Protein AF-A0A428X3W8-F1 (afdb_monomer_lite)

Sequence (192 aa):
MYSRFKIDHDAVDWPAMLALLAAHYGTDDRSVLSRSQLLSTGAWSKVKKLFATDSPDCRLVFTPGSSSELQIYVEPVEGNAMNAALSAWKGVRKILHDKSPKLSHLVMVDEQSRKEFLTGETGIKIEFKRKETILPIAIGVATIIYVSVGLFTFAAESQGKFIGGALTGIIGAIASVVFAVLEVRKGTLRWK

Structure (mmCIF, N/CA/C/O backbone):
data_AF-A0A428X3W8-F1
#
_entry.id   AF-A0A428X3W8-F1
#
loop_
_atom_site.group_PDB
_atom_site.id
_atom_site.type_symbol
_atom_site.label_atom_id
_atom_site.label_alt_id
_atom_site.label_comp_id
_atom_site.label_asym_id
_atom_site.label_entity_id
_atom_site.label_seq_id
_atom_site.pdbx_PDB_ins_code
_atom_site.Cartn_x
_atom_site.Cartn_y
_atom_site.Cartn_z
_atom_site.occupancy
_atom_site.B_iso_or_equiv
_atom_site.auth_seq_id
_atom_site.auth_comp_id
_atom_site.auth_asym_id
_atom_site.auth_atom_id
_atom_site.pdbx_PDB_model_num
ATOM 1 N N . MET A 1 1 ? 6.483 1.634 18.180 1.00 86.94 1 MET A N 1
ATOM 2 C CA . MET A 1 1 ? 6.611 2.196 16.801 1.00 86.94 1 MET A CA 1
ATOM 3 C C . MET A 1 1 ? 5.420 1.759 15.966 1.00 86.94 1 MET A C 1
ATOM 5 O O . MET A 1 1 ? 5.064 0.591 16.041 1.00 86.94 1 MET A O 1
ATOM 9 N N . TYR A 1 2 ? 4.807 2.653 15.189 1.00 89.81 2 TYR A N 1
ATOM 10 C CA . TYR A 1 2 ? 3.638 2.324 14.359 1.00 89.81 2 TYR A CA 1
ATOM 11 C C . TYR A 1 2 ? 3.696 3.002 12.994 1.00 89.81 2 TYR A C 1
ATOM 13 O O . TYR A 1 2 ? 4.453 3.950 12.790 1.00 89.81 2 TYR A O 1
ATOM 21 N N . SER A 1 3 ? 2.875 2.521 12.064 1.00 93.38 3 SER A N 1
ATOM 22 C CA . SER A 1 3 ? 2.673 3.159 10.764 1.00 93.38 3 SER A CA 1
ATOM 23 C C . SER A 1 3 ? 1.292 3.797 10.684 1.00 93.38 3 SER A C 1
ATOM 25 O O . SER A 1 3 ? 0.311 3.227 11.163 1.00 93.38 3 SER A O 1
ATOM 27 N N . ARG A 1 4 ? 1.210 4.970 10.057 1.00 93.56 4 ARG A N 1
ATOM 28 C CA . ARG A 1 4 ? -0.037 5.687 9.783 1.00 93.56 4 ARG A CA 1
ATOM 29 C C . ARG A 1 4 ? -0.212 5.844 8.280 1.00 93.56 4 ARG A C 1
ATOM 31 O O . ARG A 1 4 ? 0.648 6.417 7.615 1.00 93.56 4 ARG A O 1
ATOM 38 N N . PHE A 1 5 ? -1.346 5.380 7.781 1.00 95.88 5 PHE A N 1
ATOM 39 C CA . PHE A 1 5 ? -1.758 5.470 6.389 1.00 95.88 5 PHE A CA 1
ATOM 40 C C . PHE A 1 5 ? -2.871 6.501 6.232 1.00 95.88 5 PHE A C 1
ATOM 42 O O . PHE A 1 5 ? -3.775 6.578 7.065 1.00 95.88 5 PHE A O 1
ATOM 49 N N . LYS A 1 6 ? -2.835 7.222 5.115 1.00 95.62 6 LYS A N 1
ATOM 50 C CA . LYS A 1 6 ? -3.982 7.890 4.505 1.00 95.62 6 LYS A CA 1
ATOM 51 C C . LYS A 1 6 ? -4.158 7.329 3.108 1.00 95.62 6 LYS A C 1
ATOM 53 O O . LYS A 1 6 ? -3.200 7.303 2.329 1.00 95.62 6 LYS A O 1
ATOM 58 N N . ILE A 1 7 ? -5.353 6.831 2.840 1.00 95.75 7 ILE A N 1
ATOM 59 C CA . ILE A 1 7 ? -5.675 6.135 1.605 1.00 95.75 7 ILE A CA 1
ATOM 60 C C . ILE A 1 7 ? -6.901 6.798 1.008 1.00 95.75 7 ILE A C 1
ATOM 62 O O . ILE A 1 7 ? -7.994 6.701 1.568 1.00 95.75 7 ILE A O 1
ATOM 66 N N . ASP A 1 8 ? -6.708 7.438 -0.136 1.00 95.56 8 ASP A N 1
ATOM 67 C CA . ASP A 1 8 ? -7.806 7.955 -0.934 1.00 95.56 8 ASP A CA 1
ATOM 68 C C . ASP A 1 8 ? -8.496 6.788 -1.638 1.00 95.56 8 ASP A C 1
ATOM 70 O O . ASP A 1 8 ? -7.846 5.857 -2.127 1.00 95.56 8 ASP A O 1
ATOM 74 N N . HIS A 1 9 ? -9.816 6.846 -1.716 1.00 94.06 9 HIS A N 1
ATOM 75 C CA . HIS A 1 9 ? -10.630 5.878 -2.437 1.00 94.06 9 HIS A CA 1
ATOM 76 C C . HIS A 1 9 ? -11.869 6.560 -3.021 1.00 94.06 9 HIS A C 1
ATOM 78 O O . HIS A 1 9 ? -12.262 7.646 -2.591 1.00 94.06 9 HIS A O 1
ATOM 84 N N . ASP A 1 10 ? -12.514 5.909 -3.985 1.00 93.00 10 ASP A N 1
ATOM 85 C CA . ASP A 1 10 ? -13.819 6.348 -4.480 1.00 93.00 10 ASP A CA 1
ATOM 86 C C . ASP A 1 10 ? -14.815 6.393 -3.314 1.00 93.00 10 ASP A C 1
ATOM 88 O O . ASP A 1 10 ? -14.761 5.536 -2.433 1.00 93.00 10 ASP A O 1
ATOM 92 N N . ALA A 1 11 ? -15.696 7.396 -3.267 1.00 88.94 11 ALA A N 1
ATOM 93 C CA . ALA A 1 11 ? -16.519 7.654 -2.085 1.00 88.94 11 ALA A CA 1
ATOM 94 C C . ALA A 1 11 ? -17.322 6.412 -1.649 1.00 88.94 11 ALA A C 1
ATOM 96 O O . ALA A 1 11 ? -18.095 5.846 -2.424 1.00 88.94 11 ALA A O 1
ATOM 97 N N . VAL A 1 12 ? -17.135 5.997 -0.394 1.00 89.81 12 VAL A N 1
ATOM 98 C CA . VAL A 1 12 ? -17.800 4.840 0.220 1.00 89.81 12 VAL A CA 1
ATOM 99 C C . VAL A 1 12 ? -18.263 5.262 1.604 1.00 89.81 12 VAL A C 1
ATOM 101 O O . VAL A 1 12 ? -17.494 5.825 2.385 1.00 89.81 12 VAL A O 1
ATOM 104 N N . ASP A 1 13 ? -19.534 5.019 1.910 1.00 93.75 13 ASP A N 1
ATOM 105 C CA . ASP A 1 13 ? -20.044 5.307 3.241 1.00 93.75 13 ASP A CA 1
ATOM 106 C C . ASP A 1 13 ? -19.438 4.358 4.287 1.00 93.75 13 ASP A C 1
ATOM 108 O O . ASP A 1 13 ? -18.933 3.271 4.001 1.00 93.75 13 ASP A O 1
ATOM 112 N N . TRP A 1 14 ? -19.440 4.795 5.543 1.00 94.44 14 TRP A N 1
ATOM 113 C CA . TRP A 1 14 ? -18.808 4.012 6.600 1.00 94.44 14 TRP A CA 1
ATOM 114 C C . TRP A 1 14 ? -19.448 2.622 6.804 1.00 94.44 14 TRP A C 1
ATOM 116 O O . TRP A 1 14 ? -18.695 1.668 6.981 1.00 94.44 14 TRP A O 1
ATOM 126 N N . PRO A 1 15 ? -20.784 2.444 6.750 1.00 94.88 15 PRO A N 1
ATOM 127 C CA . PRO A 1 15 ? -21.392 1.114 6.837 1.00 94.88 15 PRO A CA 1
ATOM 128 C C . PRO A 1 15 ? -20.931 0.145 5.739 1.00 94.88 15 PRO A C 1
ATOM 130 O O . PRO A 1 15 ? -20.598 -0.999 6.053 1.00 94.88 15 PRO A O 1
ATOM 133 N N . ALA A 1 16 ? -20.846 0.581 4.478 1.00 94.38 16 ALA A N 1
ATOM 134 C CA . ALA A 1 16 ? -20.327 -0.264 3.406 1.00 94.38 16 ALA A CA 1
ATOM 135 C C . ALA A 1 16 ? -18.828 -0.542 3.580 1.00 94.38 16 ALA A C 1
ATOM 137 O O . ALA A 1 16 ? -18.386 -1.668 3.353 1.00 94.38 16 ALA A O 1
ATOM 138 N N . MET A 1 17 ? -18.050 0.441 4.047 1.00 95.19 17 MET A N 1
ATOM 139 C CA . MET A 1 17 ? -16.639 0.236 4.391 1.00 95.19 17 MET A CA 1
ATOM 140 C C . MET A 1 17 ? -16.474 -0.838 5.474 1.00 95.19 17 MET A C 1
ATOM 142 O O . MET A 1 17 ? -15.639 -1.726 5.331 1.00 95.19 17 MET A O 1
ATOM 146 N N . LEU A 1 18 ? -17.295 -0.808 6.528 1.00 95.31 18 LEU A N 1
ATOM 147 C CA . LEU A 1 18 ? -17.283 -1.831 7.577 1.00 95.31 18 LEU A CA 1
ATOM 148 C C . LEU A 1 18 ? -17.592 -3.222 7.021 1.00 95.31 18 LEU A C 1
ATOM 150 O O . LEU A 1 18 ? -16.927 -4.177 7.406 1.00 95.31 18 LEU A O 1
ATOM 154 N N . ALA A 1 19 ? -18.554 -3.343 6.103 1.00 94.69 19 ALA A N 1
ATOM 155 C CA . ALA A 1 19 ? -18.864 -4.620 5.463 1.00 94.69 19 ALA A CA 1
ATOM 156 C C . ALA A 1 19 ? -17.676 -5.157 4.643 1.00 94.69 19 ALA A C 1
ATOM 158 O O . ALA A 1 19 ? -17.358 -6.342 4.722 1.00 94.69 19 ALA A O 1
ATOM 159 N N . LEU A 1 20 ? -16.982 -4.282 3.906 1.00 95.06 20 LEU A N 1
ATOM 160 C CA . LEU A 1 20 ? -15.783 -4.633 3.139 1.00 95.06 20 LEU A CA 1
ATOM 161 C C . LEU A 1 20 ? -14.619 -5.061 4.045 1.00 95.06 20 LEU A C 1
ATOM 163 O O . LEU A 1 20 ? -13.975 -6.078 3.786 1.00 95.06 20 LEU A O 1
ATOM 167 N N . LEU A 1 21 ? -14.366 -4.307 5.118 1.00 94.94 21 LEU A N 1
ATOM 168 C CA . LEU A 1 21 ? -13.349 -4.646 6.113 1.00 94.94 21 LEU A CA 1
ATOM 169 C C . LEU A 1 21 ? -13.681 -5.974 6.791 1.00 94.94 21 LEU A C 1
ATOM 171 O O . LEU A 1 21 ? -12.803 -6.825 6.915 1.00 94.94 21 LEU A O 1
ATOM 175 N N . ALA A 1 22 ? -14.948 -6.185 7.151 1.00 94.75 22 ALA A N 1
ATOM 176 C CA . ALA A 1 22 ? -15.362 -7.386 7.851 1.00 94.75 22 ALA A CA 1
ATOM 177 C C . ALA A 1 22 ? -15.293 -8.646 6.982 1.00 94.75 22 ALA A C 1
ATOM 179 O O . ALA A 1 22 ? -14.888 -9.709 7.450 1.00 94.75 22 ALA A O 1
ATOM 180 N N . ALA A 1 23 ? -15.613 -8.522 5.693 1.00 94.25 23 ALA A N 1
ATOM 181 C CA . ALA A 1 23 ? -15.477 -9.613 4.735 1.00 94.25 23 ALA A CA 1
ATOM 182 C C . ALA A 1 23 ? -14.023 -10.097 4.576 1.00 94.25 23 ALA A C 1
ATOM 184 O O . ALA A 1 23 ? -13.799 -11.241 4.183 1.00 94.25 23 ALA A O 1
ATOM 185 N N . HIS A 1 24 ? -13.034 -9.244 4.862 1.00 92.56 24 HIS A N 1
ATOM 186 C CA . HIS A 1 24 ? -11.620 -9.577 4.698 1.00 92.56 24 HIS A CA 1
ATOM 187 C C . HIS A 1 24 ? -10.899 -9.897 6.008 1.00 92.56 24 HIS A C 1
ATOM 189 O O . HIS A 1 24 ? -10.126 -10.850 6.058 1.00 92.56 24 HIS A O 1
ATOM 195 N N . TYR A 1 25 ? -11.140 -9.102 7.050 1.00 91.75 25 TYR A N 1
ATOM 196 C CA . TYR A 1 25 ? -10.452 -9.187 8.338 1.00 91.75 25 TYR A CA 1
ATOM 197 C C . TYR A 1 25 ? -11.297 -9.820 9.453 1.00 91.75 25 TYR A C 1
ATOM 199 O O . TYR A 1 25 ? -10.819 -9.939 10.579 1.00 91.75 25 TYR A O 1
ATOM 207 N N . GLY A 1 26 ? -12.537 -10.224 9.167 1.00 92.00 26 GLY A N 1
ATOM 208 C CA . GLY A 1 26 ? -13.457 -10.772 10.162 1.00 92.00 26 GLY A CA 1
ATOM 209 C C . GLY A 1 26 ? -14.190 -9.692 10.959 1.00 92.00 26 GLY A C 1
ATOM 210 O O . GLY A 1 26 ? -14.363 -8.566 10.517 1.00 92.00 26 GLY A O 1
ATOM 211 N N . THR A 1 27 ? -14.692 -10.025 12.138 1.00 92.00 27 THR A N 1
ATOM 212 C CA . THR A 1 27 ? -15.460 -9.082 12.968 1.00 92.00 27 THR A CA 1
ATOM 213 C C . THR A 1 27 ? -14.592 -7.998 13.614 1.00 92.00 27 THR A C 1
ATOM 215 O O . THR A 1 27 ? -13.439 -8.253 13.948 1.00 92.00 27 THR A O 1
ATOM 218 N N . ASP A 1 28 ? -15.176 -6.811 13.835 1.00 92.06 28 ASP A N 1
ATOM 219 C CA . ASP A 1 28 ? -14.564 -5.724 14.621 1.00 92.06 28 ASP A CA 1
ATOM 220 C C . ASP A 1 28 ? -14.244 -6.225 16.038 1.00 92.06 28 ASP A C 1
ATOM 222 O O . ASP A 1 28 ? -15.152 -6.484 16.832 1.00 92.06 28 ASP A O 1
ATOM 226 N N . ASP A 1 29 ? -12.958 -6.363 16.355 1.00 91.25 29 ASP A N 1
ATOM 227 C CA . ASP A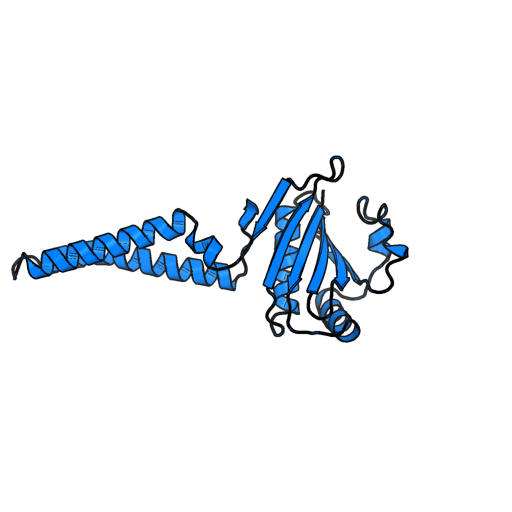 1 29 ? -12.465 -6.763 17.667 1.00 91.25 29 ASP A CA 1
ATOM 228 C C . ASP A 1 29 ? -11.859 -5.559 18.391 1.00 91.25 29 ASP A C 1
ATOM 230 O O . ASP A 1 29 ? -10.662 -5.271 18.346 1.00 91.25 29 ASP A O 1
ATOM 234 N N . ARG A 1 30 ? -12.704 -4.851 19.140 1.00 88.44 30 ARG A N 1
ATOM 235 C CA . ARG A 1 30 ? -12.268 -3.680 19.912 1.00 88.44 30 ARG A CA 1
ATOM 236 C C . ARG A 1 30 ? -11.386 -4.023 21.110 1.00 88.44 30 ARG A C 1
ATOM 238 O O . ARG A 1 30 ? -10.754 -3.118 21.654 1.00 88.44 30 ARG A O 1
ATOM 245 N N . SER A 1 31 ? -11.291 -5.295 21.508 1.00 87.31 31 SER A N 1
ATOM 246 C CA . SER A 1 31 ? -10.360 -5.718 22.566 1.00 87.31 31 SER A CA 1
ATOM 247 C C . SER A 1 31 ? -8.893 -5.566 22.143 1.00 87.31 31 SER A C 1
ATOM 249 O O . SER A 1 31 ? -7.995 -5.504 22.986 1.00 87.31 31 SER A O 1
ATOM 251 N N . VAL A 1 32 ? -8.633 -5.466 20.834 1.00 85.75 32 VAL A N 1
ATOM 252 C CA . VAL A 1 32 ? -7.313 -5.166 20.264 1.00 85.75 32 VAL A CA 1
ATOM 253 C C . VAL A 1 32 ? -6.766 -3.839 20.793 1.00 85.75 32 VAL A C 1
ATOM 255 O O . VAL A 1 32 ? -5.579 -3.729 21.098 1.00 85.75 32 VAL A O 1
ATOM 258 N N . LEU A 1 33 ? -7.639 -2.845 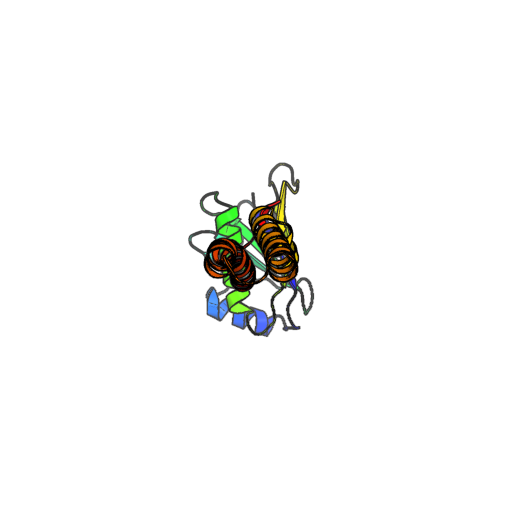20.993 1.00 85.81 33 LEU A N 1
ATOM 259 C CA . LEU A 1 33 ? -7.249 -1.507 21.447 1.00 85.81 33 LEU A CA 1
ATOM 260 C C . LEU A 1 33 ? -6.593 -1.534 22.834 1.00 85.81 33 LEU A C 1
ATOM 262 O O . LEU A 1 33 ? -5.638 -0.803 23.074 1.00 85.81 33 LEU A O 1
ATOM 266 N N . SER A 1 34 ? -7.063 -2.399 23.738 1.00 81.88 34 SER A N 1
ATOM 267 C CA . SER A 1 34 ? -6.487 -2.533 25.082 1.00 81.88 34 SER A CA 1
ATOM 268 C C . SER A 1 34 ? -5.206 -3.366 25.121 1.00 81.88 34 SER A C 1
ATOM 270 O O . SER A 1 34 ? -4.435 -3.247 26.067 1.00 81.88 34 SER A O 1
ATOM 272 N N . ARG A 1 35 ? -4.9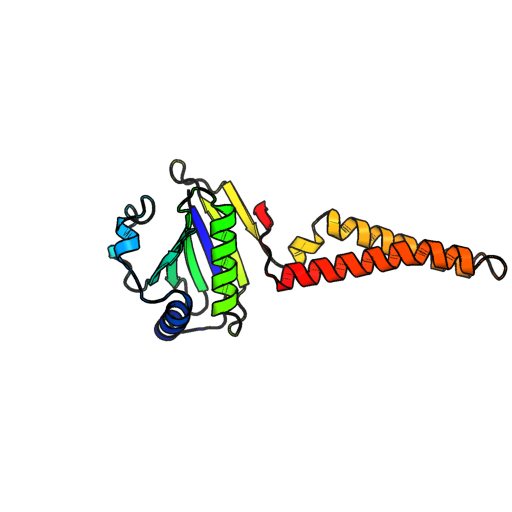74 -4.216 24.113 1.00 81.25 35 ARG A N 1
ATOM 273 C CA . ARG A 1 35 ? -3.777 -5.072 24.013 1.00 81.25 35 ARG A CA 1
ATOM 274 C C . ARG A 1 35 ? -2.576 -4.356 23.391 1.00 81.25 35 ARG A C 1
ATOM 276 O O . ARG A 1 35 ? -1.451 -4.832 23.497 1.00 81.25 35 ARG A O 1
ATOM 283 N N . SER A 1 36 ? -2.817 -3.224 22.744 1.00 73.06 36 SER A N 1
ATOM 284 C CA . SER A 1 36 ? -1.809 -2.400 22.087 1.00 73.06 36 SER A CA 1
ATOM 285 C C . SER A 1 36 ? -1.233 -1.358 23.044 1.00 73.06 36 SER A C 1
ATOM 287 O O . SER A 1 36 ? -1.988 -0.622 23.679 1.00 73.06 36 SER A O 1
ATOM 289 N N . GLN A 1 37 ? 0.091 -1.212 23.119 1.00 72.88 37 GLN A N 1
ATOM 290 C CA . GLN A 1 37 ? 0.702 -0.105 23.880 1.00 72.88 37 GLN A CA 1
ATOM 291 C C . GLN A 1 37 ? 0.410 1.254 23.220 1.00 72.88 37 GLN A C 1
ATOM 293 O O . GLN A 1 37 ? 0.196 2.264 23.892 1.00 72.88 37 GLN A O 1
ATOM 298 N N . LEU A 1 38 ? 0.279 1.256 21.894 1.00 70.44 38 LEU A N 1
ATOM 299 C CA . LEU A 1 38 ? 0.030 2.447 21.088 1.00 70.44 38 LEU A CA 1
ATOM 300 C C . LEU A 1 38 ? -1.451 2.842 21.022 1.00 70.44 38 LEU A C 1
ATOM 302 O O . LEU A 1 38 ? -1.790 4.027 21.049 1.00 70.44 38 LEU A O 1
ATOM 306 N N . LEU A 1 39 ? -2.353 1.863 20.948 1.00 64.81 39 LEU A N 1
ATOM 307 C CA . LEU A 1 39 ? -3.796 2.096 20.848 1.00 64.81 39 LEU A CA 1
ATOM 308 C C . LEU A 1 39 ? -4.491 2.131 22.217 1.00 64.81 39 LEU A C 1
ATOM 310 O O . LEU A 1 39 ? -5.640 2.553 22.300 1.00 64.81 39 LEU A O 1
ATOM 314 N N . SER A 1 40 ? -3.810 1.765 23.304 1.00 62.72 40 SER A N 1
ATOM 315 C CA . SER A 1 40 ? -4.342 1.951 24.663 1.00 62.72 40 SER A CA 1
ATOM 316 C C . SER A 1 40 ? -4.182 3.388 25.166 1.00 62.72 40 SER A C 1
ATOM 318 O O . SER A 1 40 ? -4.990 3.854 25.968 1.00 62.72 40 SER A O 1
ATOM 320 N N . THR A 1 41 ? -3.169 4.113 24.680 1.00 63.34 41 THR A N 1
ATOM 321 C CA . THR A 1 41 ? -2.865 5.493 25.100 1.00 63.34 41 THR A CA 1
ATOM 322 C C . THR A 1 41 ? -3.632 6.556 24.312 1.00 63.34 41 THR A C 1
ATOM 324 O O . THR A 1 41 ? -3.813 7.678 24.789 1.00 63.34 41 THR A O 1
ATOM 327 N N . GLY A 1 42 ? -4.115 6.230 23.111 1.00 60.44 42 GLY A N 1
ATOM 328 C CA . GLY A 1 42 ? -4.983 7.123 22.347 1.00 60.44 42 GLY A CA 1
ATOM 329 C C . GLY A 1 42 ? -6.426 7.104 22.856 1.00 60.44 42 GLY A C 1
ATOM 330 O O . GLY A 1 42 ? -6.912 6.110 23.389 1.00 60.44 42 GLY A O 1
ATOM 331 N N . ALA A 1 43 ? -7.166 8.193 22.635 1.00 69.19 43 ALA A N 1
ATOM 332 C CA . ALA A 1 43 ? -8.591 8.290 22.971 1.00 69.19 43 ALA A CA 1
ATOM 333 C C . ALA A 1 43 ? -9.497 7.474 22.015 1.00 69.19 43 ALA A C 1
ATOM 335 O O . ALA A 1 43 ? -10.590 7.913 21.657 1.00 69.19 43 ALA A O 1
ATOM 336 N N . TRP A 1 44 ? -9.050 6.289 21.592 1.00 78.38 44 TRP A N 1
ATOM 337 C CA . TRP A 1 44 ? -9.719 5.413 20.628 1.00 78.38 44 TRP A CA 1
ATOM 338 C C . TRP A 1 44 ? -11.078 4.932 21.119 1.00 78.38 44 TRP A C 1
ATOM 340 O O . TRP A 1 44 ? -12.018 4.841 20.338 1.00 78.38 44 TRP A O 1
ATOM 350 N N . SER A 1 45 ? -11.224 4.735 22.431 1.00 71.00 45 SER A N 1
ATOM 351 C CA . SER A 1 45 ? -12.504 4.404 23.067 1.00 71.00 45 SER A CA 1
ATOM 352 C C . SER A 1 45 ? -13.598 5.453 22.824 1.00 71.00 45 SER A C 1
ATOM 354 O O . SER A 1 45 ? -14.782 5.128 22.888 1.00 71.00 45 SER A O 1
ATOM 356 N N . LYS A 1 46 ? -13.226 6.703 22.508 1.00 76.38 46 LYS A N 1
ATOM 357 C CA . LYS A 1 46 ? -14.161 7.797 22.191 1.00 76.38 46 LYS A CA 1
ATOM 358 C C . LYS A 1 46 ? -14.477 7.904 20.696 1.00 76.38 46 LYS A C 1
ATOM 360 O O . LYS A 1 46 ? -15.396 8.634 20.317 1.00 76.38 46 LYS A O 1
ATOM 365 N N . VAL A 1 47 ? -13.744 7.197 19.836 1.00 83.31 47 VAL A N 1
ATOM 366 C CA . VAL A 1 47 ? -13.949 7.231 18.386 1.00 83.31 47 VAL A CA 1
ATOM 367 C C . VAL A 1 47 ? -15.143 6.340 18.038 1.00 83.31 47 VAL A C 1
ATOM 369 O O . VAL A 1 47 ? -15.093 5.118 18.128 1.00 83.31 47 VAL A O 1
ATOM 372 N N . LYS A 1 48 ? -16.263 6.954 17.642 1.00 83.50 48 LYS A N 1
ATOM 373 C CA . LYS A 1 48 ? -17.502 6.213 17.335 1.00 83.50 48 LYS A CA 1
ATOM 374 C C . LYS A 1 48 ? -17.370 5.336 16.085 1.00 83.50 48 LYS A C 1
ATOM 376 O O . LYS A 1 48 ? -17.872 4.215 16.064 1.00 83.50 48 LYS A O 1
ATOM 381 N N . LYS A 1 49 ? -16.710 5.860 15.049 1.00 91.06 49 LYS A N 1
ATOM 382 C CA . LYS A 1 49 ? -16.506 5.193 13.759 1.00 91.06 49 LYS A CA 1
ATOM 383 C C . LYS A 1 49 ? -15.089 4.637 13.696 1.00 91.06 49 LYS A C 1
ATOM 385 O O . LYS A 1 49 ? -14.168 5.350 13.311 1.00 91.06 49 LYS A O 1
ATOM 390 N N . LEU A 1 50 ? -14.935 3.390 14.116 1.00 93.38 50 LEU A N 1
ATOM 391 C CA . LEU A 1 50 ? -13.685 2.650 14.008 1.00 93.38 50 LEU A CA 1
ATOM 392 C C . LEU A 1 50 ? -13.975 1.188 13.687 1.00 93.38 50 LEU A C 1
ATOM 394 O O . LEU A 1 50 ? -15.071 0.704 13.978 1.00 93.38 50 LEU A O 1
ATOM 398 N N . PHE A 1 51 ? -12.983 0.526 13.109 1.00 94.56 51 PHE A N 1
ATOM 399 C CA . PHE A 1 51 ? -12.897 -0.923 12.994 1.00 94.56 51 PHE A CA 1
ATOM 400 C C . PHE A 1 51 ? -11.496 -1.331 13.447 1.00 94.56 51 PHE A C 1
ATOM 402 O O . PHE A 1 51 ? -10.514 -0.762 12.969 1.00 94.56 51 PHE A O 1
ATOM 409 N N . ALA A 1 52 ? -11.397 -2.260 14.386 1.00 93.88 52 ALA A N 1
ATOM 410 C CA . ALA A 1 52 ? -10.145 -2.768 14.922 1.00 93.88 52 ALA A CA 1
ATOM 411 C C . ALA A 1 52 ? -10.060 -4.278 14.698 1.00 93.88 52 ALA A C 1
ATOM 413 O O . ALA A 1 52 ? -11.060 -4.988 14.764 1.00 93.88 52 ALA A O 1
ATOM 414 N N . THR A 1 53 ? -8.865 -4.771 14.399 1.00 93.75 53 THR A N 1
ATOM 415 C CA . THR A 1 53 ? -8.634 -6.199 14.173 1.00 93.75 53 THR A CA 1
ATOM 416 C C . THR A 1 53 ? -7.162 -6.543 14.377 1.00 93.75 53 THR A C 1
ATOM 418 O O . THR A 1 53 ? -6.291 -5.672 14.290 1.00 93.75 53 THR A O 1
ATOM 421 N N . ASP A 1 54 ? -6.899 -7.820 14.625 1.00 90.31 54 ASP A N 1
ATOM 422 C CA . ASP A 1 54 ? -5.562 -8.392 14.698 1.00 90.31 54 ASP A CA 1
ATOM 423 C C . ASP A 1 54 ? -5.310 -9.303 13.495 1.00 90.31 54 ASP A C 1
ATOM 425 O O . ASP A 1 54 ? -6.168 -10.061 13.043 1.00 90.31 54 ASP A O 1
ATOM 429 N N . SER A 1 55 ? -4.076 -9.272 13.017 1.00 85.56 55 SER A N 1
ATOM 430 C CA . SER A 1 55 ? -3.493 -10.288 12.148 1.00 85.56 55 SER A CA 1
ATOM 431 C C . SER A 1 55 ? -2.234 -10.844 12.821 1.00 85.56 55 SER A C 1
ATOM 433 O O . SER A 1 55 ? -1.713 -10.203 13.738 1.00 85.56 55 SER A O 1
ATOM 435 N N . PRO A 1 56 ? -1.699 -11.992 12.367 1.00 84.38 56 PRO A N 1
ATOM 436 C CA . PRO A 1 56 ? -0.459 -12.539 12.921 1.00 84.38 56 PRO A CA 1
ATOM 437 C C . PRO A 1 56 ? 0.702 -11.530 12.934 1.00 84.38 56 PRO A C 1
ATOM 439 O O . PRO A 1 56 ? 1.457 -11.472 13.898 1.00 84.38 56 PRO A O 1
ATOM 442 N N . ASP A 1 57 ? 0.798 -10.686 11.902 1.00 86.00 57 ASP A N 1
ATOM 443 C CA . ASP A 1 57 ? 1.923 -9.761 11.734 1.00 86.00 57 ASP A CA 1
ATOM 444 C C . ASP A 1 57 ? 1.687 -8.388 12.386 1.00 86.00 57 ASP A C 1
ATOM 446 O O . ASP A 1 57 ? 2.634 -7.662 12.716 1.00 86.00 57 ASP A O 1
ATOM 450 N N . CYS A 1 58 ? 0.425 -7.969 12.511 1.00 91.06 58 CYS A N 1
ATOM 451 C CA . CYS A 1 58 ? 0.088 -6.600 12.887 1.00 91.06 58 CYS A CA 1
ATOM 452 C C . CYS A 1 58 ? -1.311 -6.433 13.476 1.00 91.06 58 CYS A C 1
ATOM 454 O O . CYS A 1 58 ? -2.248 -7.142 13.105 1.00 91.06 58 CYS A O 1
ATOM 456 N N . ARG A 1 59 ? -1.445 -5.422 14.334 1.00 92.62 59 ARG A N 1
ATOM 457 C CA . ARG A 1 59 ? -2.716 -4.897 14.833 1.00 92.62 59 ARG A CA 1
ATOM 458 C C . ARG A 1 59 ? -3.123 -3.702 13.992 1.00 92.62 59 ARG A C 1
ATOM 460 O O . ARG A 1 59 ? -2.295 -2.831 13.705 1.00 92.62 59 ARG A O 1
ATOM 467 N N . LEU A 1 60 ? -4.385 -3.661 13.594 1.00 93.69 60 LEU A N 1
ATOM 468 C CA . LEU A 1 60 ? -4.906 -2.691 12.643 1.00 93.69 60 LEU A CA 1
ATOM 469 C C . LEU A 1 60 ? -6.073 -1.926 13.251 1.00 93.69 60 LEU A C 1
ATOM 471 O O . LEU A 1 60 ? -6.991 -2.515 13.819 1.00 93.69 60 LEU A O 1
ATOM 475 N N . VAL A 1 61 ? -6.068 -0.608 13.067 1.00 94.00 61 VAL A N 1
ATOM 476 C CA . VAL A 1 61 ? -7.215 0.253 13.365 1.00 94.00 61 VAL A CA 1
ATOM 477 C C . VAL A 1 61 ? -7.525 1.107 12.157 1.00 94.00 61 VAL A C 1
ATOM 479 O O . VAL A 1 61 ? -6.661 1.812 11.644 1.00 94.00 61 VAL A O 1
ATOM 482 N N . PHE A 1 62 ? -8.778 1.059 11.734 1.00 94.75 62 PHE A N 1
ATOM 483 C CA . PHE A 1 62 ? -9.311 1.781 10.595 1.00 94.75 62 PHE A CA 1
ATOM 484 C C . PHE A 1 62 ? -10.285 2.841 11.090 1.00 94.75 62 PHE A C 1
ATOM 486 O O . PHE A 1 62 ? -11.197 2.545 11.866 1.00 94.75 62 PHE A O 1
ATOM 493 N N . THR A 1 63 ? -10.130 4.066 10.606 1.00 94.38 63 THR A N 1
ATOM 494 C CA . THR A 1 63 ? -11.040 5.177 10.896 1.00 94.38 63 THR A CA 1
ATOM 495 C C . THR A 1 63 ? -11.310 5.982 9.629 1.00 94.38 63 THR A C 1
ATOM 497 O O . THR A 1 63 ? -10.397 6.164 8.821 1.00 94.38 63 THR A O 1
ATOM 500 N N . PRO A 1 64 ? -12.527 6.511 9.434 1.00 94.06 64 PRO A N 1
ATOM 501 C CA . PRO A 1 64 ? -12.792 7.395 8.309 1.00 94.06 64 PRO A CA 1
ATOM 502 C C . PRO A 1 64 ? -12.088 8.741 8.528 1.00 94.06 64 PRO A C 1
ATOM 504 O O . PRO A 1 64 ? -12.252 9.358 9.581 1.00 94.06 64 PRO A O 1
ATOM 507 N N . GLY A 1 65 ? -11.331 9.203 7.534 1.00 89.56 65 GLY A N 1
ATOM 508 C CA . GLY A 1 65 ? -10.829 10.579 7.478 1.00 89.56 65 GLY A CA 1
ATOM 509 C C . GLY A 1 65 ? -11.856 11.517 6.840 1.00 89.56 65 GLY A C 1
ATOM 510 O O . GLY A 1 65 ? -12.206 12.555 7.399 1.00 89.56 65 GLY A O 1
ATOM 511 N N . SER A 1 66 ? -12.405 11.102 5.698 1.00 90.12 66 SER A N 1
ATOM 512 C CA . SER A 1 66 ? -13.521 11.747 4.994 1.00 90.12 66 SER A CA 1
ATOM 513 C C . SER A 1 66 ? -14.388 10.680 4.303 1.00 90.12 66 SER A C 1
ATOM 515 O O . SER A 1 66 ? -14.208 9.490 4.552 1.00 90.12 66 SER A O 1
ATOM 517 N N . SER A 1 67 ? -15.340 11.063 3.446 1.00 88.69 67 SER A N 1
ATOM 518 C CA . SER A 1 67 ? -16.111 10.097 2.638 1.00 88.69 67 SER A CA 1
ATOM 519 C C . SER A 1 67 ? -15.270 9.371 1.577 1.00 88.69 67 SER A C 1
ATOM 521 O O . SER A 1 67 ? -15.700 8.339 1.066 1.00 88.69 67 SER A O 1
ATOM 523 N N . SER A 1 68 ? -14.092 9.901 1.247 1.00 93.50 68 SER A N 1
ATOM 524 C CA . SER A 1 68 ? -13.163 9.376 0.239 1.00 93.50 68 SER A CA 1
ATOM 525 C C . SER A 1 68 ? -11.748 9.166 0.789 1.00 93.50 68 SER A C 1
ATOM 527 O O . SER A 1 68 ? -10.810 9.026 0.012 1.00 93.50 68 SER A O 1
ATOM 529 N N . GLU A 1 69 ? -11.569 9.204 2.113 1.00 95.69 69 GLU A N 1
ATOM 530 C CA . GLU A 1 69 ? -10.277 8.981 2.769 1.00 95.69 69 GLU A CA 1
ATOM 531 C C . GLU A 1 69 ? -10.448 7.987 3.920 1.00 95.69 69 GLU A C 1
ATOM 533 O O . GLU A 1 69 ? -11.211 8.226 4.862 1.00 95.69 69 GLU A O 1
ATOM 538 N N . LEU A 1 70 ? -9.663 6.914 3.876 1.00 95.81 70 LEU A N 1
ATOM 539 C CA . LEU A 1 70 ? -9.514 5.938 4.944 1.00 95.81 70 LEU A CA 1
ATOM 540 C C . LEU A 1 70 ? -8.176 6.160 5.652 1.00 95.81 70 LEU A C 1
ATOM 542 O O . LEU A 1 70 ? -7.118 6.194 5.019 1.00 95.81 70 LEU A O 1
ATOM 546 N N . GLN A 1 71 ? -8.214 6.276 6.976 1.00 95.44 71 GLN A N 1
ATOM 547 C CA . GLN A 1 71 ? -7.021 6.340 7.813 1.00 95.44 71 GLN A CA 1
ATOM 548 C C . GLN A 1 71 ? -6.797 4.995 8.488 1.00 95.44 71 GLN A C 1
ATOM 550 O O . GLN A 1 71 ? -7.741 4.382 8.990 1.00 95.44 71 GLN A O 1
ATOM 555 N N . ILE A 1 72 ? -5.546 4.535 8.490 1.00 94.81 72 ILE A N 1
ATOM 556 C CA . ILE A 1 72 ? -5.185 3.236 9.063 1.00 94.81 72 ILE A CA 1
ATOM 557 C C . ILE A 1 72 ? -3.973 3.390 9.958 1.00 94.81 72 ILE A C 1
ATOM 559 O O . ILE A 1 72 ? -2.979 4.011 9.582 1.00 94.81 72 ILE A O 1
ATOM 563 N N . TYR A 1 73 ? -4.053 2.784 11.128 1.00 93.25 73 TYR A N 1
ATOM 564 C CA . TYR A 1 73 ? -2.990 2.722 12.110 1.00 93.25 73 TYR A CA 1
ATOM 565 C C . TYR A 1 73 ? -2.563 1.269 12.240 1.00 93.25 73 TYR A C 1
ATOM 567 O O . TYR A 1 73 ? -3.400 0.388 12.426 1.00 93.25 73 TYR A O 1
ATOM 575 N N . VAL A 1 74 ? -1.264 1.031 12.092 1.00 93.62 74 VAL A N 1
ATOM 576 C CA . VAL A 1 74 ? -0.682 -0.309 12.031 1.00 93.62 74 VAL A CA 1
ATOM 577 C C . VAL A 1 74 ? 0.393 -0.424 13.096 1.00 93.62 74 VAL A C 1
ATOM 579 O O . VAL A 1 74 ? 1.433 0.233 13.009 1.00 93.62 74 VAL A O 1
ATOM 582 N N . GLU A 1 75 ? 0.155 -1.272 14.088 1.00 92.69 75 GLU A N 1
ATOM 583 C CA . GLU A 1 75 ? 1.146 -1.647 15.093 1.00 92.69 75 GLU A CA 1
ATOM 584 C C . GLU A 1 75 ? 1.708 -3.038 14.748 1.00 92.69 75 GLU A C 1
ATOM 586 O O . GLU A 1 75 ? 0.934 -3.984 14.604 1.00 92.69 75 GLU A O 1
ATOM 591 N N . PRO A 1 76 ? 3.031 -3.206 14.596 1.00 92.00 76 PRO A N 1
ATOM 592 C CA . PRO A 1 76 ? 3.620 -4.524 14.376 1.00 92.00 76 PRO A CA 1
ATOM 593 C C . PRO A 1 76 ? 3.556 -5.375 15.652 1.00 92.00 76 PRO A C 1
ATOM 595 O O . PRO A 1 76 ? 3.863 -4.884 16.737 1.00 92.00 76 PRO A O 1
ATOM 598 N N . VAL A 1 77 ? 3.223 -6.663 15.525 1.00 87.12 77 VAL A N 1
ATOM 599 C CA . VAL A 1 77 ? 3.209 -7.597 16.670 1.00 87.12 77 VAL A CA 1
ATOM 600 C C . VAL A 1 77 ? 4.624 -8.095 17.000 1.00 87.12 77 VAL A C 1
ATOM 602 O O . VAL A 1 77 ? 4.995 -8.138 18.169 1.00 87.12 77 VAL A O 1
ATOM 605 N N . GLU A 1 78 ? 5.450 -8.376 15.985 1.00 81.94 78 GLU A N 1
ATOM 606 C CA . GLU A 1 78 ? 6.823 -8.910 16.132 1.00 81.94 78 GLU A CA 1
ATOM 607 C C . GLU A 1 78 ? 7.925 -7.869 15.834 1.00 81.94 78 GLU A C 1
ATOM 609 O O . GLU A 1 78 ? 9.049 -8.195 15.461 1.00 81.94 78 GLU A O 1
ATOM 614 N N . GLY A 1 79 ? 7.606 -6.576 15.934 1.00 79.38 79 GLY A N 1
ATOM 615 C CA . GLY A 1 79 ? 8.579 -5.485 15.766 1.00 79.38 79 GLY A CA 1
ATOM 616 C C . GLY A 1 79 ? 8.976 -5.147 14.320 1.00 79.38 79 GLY A C 1
ATOM 617 O O . GLY A 1 79 ? 9.565 -4.090 14.088 1.00 79.38 79 GLY A O 1
ATOM 618 N N . ASN A 1 80 ? 8.607 -5.952 13.317 1.00 88.19 80 ASN A N 1
ATOM 619 C CA . ASN A 1 80 ? 8.869 -5.620 11.913 1.00 88.19 80 ASN A CA 1
ATOM 620 C C . ASN A 1 80 ? 7.793 -4.692 11.320 1.00 88.19 80 ASN A C 1
ATOM 622 O O . ASN A 1 80 ? 6.866 -5.121 10.629 1.00 88.19 80 ASN A O 1
ATOM 626 N N . ALA A 1 81 ? 7.935 -3.388 11.564 1.00 89.25 81 ALA A N 1
ATOM 627 C CA . ALA A 1 81 ? 6.982 -2.387 11.083 1.00 89.25 81 ALA A CA 1
ATOM 628 C C . ALA A 1 81 ? 6.890 -2.288 9.554 1.00 89.25 81 ALA A C 1
ATOM 630 O O . ALA A 1 81 ? 5.819 -1.983 9.037 1.00 89.25 81 ALA A O 1
ATOM 631 N N . MET A 1 82 ? 7.980 -2.540 8.818 1.00 90.81 82 MET A N 1
ATOM 632 C CA . MET A 1 82 ? 7.972 -2.451 7.350 1.00 90.81 82 MET A CA 1
ATOM 633 C C . MET A 1 82 ? 7.133 -3.567 6.739 1.00 90.81 82 MET A C 1
ATOM 635 O O . MET A 1 82 ? 6.317 -3.306 5.853 1.00 90.81 82 MET A O 1
ATOM 639 N N . ASN A 1 83 ? 7.294 -4.792 7.240 1.00 90.12 83 ASN A N 1
ATOM 640 C CA . ASN A 1 83 ? 6.493 -5.927 6.799 1.00 90.12 83 ASN A CA 1
ATOM 641 C C . ASN A 1 83 ? 5.030 -5.768 7.213 1.00 90.12 83 ASN A C 1
ATOM 643 O O . ASN A 1 83 ? 4.152 -5.976 6.379 1.00 90.12 83 ASN A O 1
ATOM 647 N N . ALA A 1 84 ? 4.766 -5.317 8.444 1.00 92.00 84 ALA A N 1
ATOM 648 C CA . ALA A 1 84 ? 3.415 -5.010 8.910 1.00 92.00 84 ALA A CA 1
ATOM 649 C C . ALA A 1 84 ? 2.729 -3.958 8.021 1.00 92.00 84 ALA A C 1
ATOM 651 O O . ALA A 1 84 ? 1.616 -4.171 7.544 1.00 92.00 84 ALA A O 1
ATOM 652 N N . ALA A 1 85 ? 3.419 -2.857 7.714 1.00 93.38 85 ALA A N 1
ATOM 653 C CA . ALA A 1 85 ? 2.918 -1.818 6.820 1.00 93.38 85 ALA A CA 1
ATOM 654 C C . ALA A 1 85 ? 2.659 -2.344 5.398 1.00 93.38 85 ALA A C 1
ATOM 656 O O . ALA A 1 85 ? 1.627 -2.043 4.797 1.00 93.38 85 ALA A O 1
ATOM 657 N N . LEU A 1 86 ? 3.563 -3.163 4.855 1.00 92.06 86 LEU A N 1
ATOM 658 C CA . LEU A 1 86 ? 3.381 -3.778 3.540 1.00 92.06 86 LEU A CA 1
ATOM 659 C C . LEU A 1 86 ? 2.196 -4.749 3.515 1.00 92.06 86 LEU A C 1
ATOM 661 O O . LEU A 1 86 ? 1.447 -4.765 2.536 1.00 92.06 86 LEU A O 1
ATOM 665 N N . SER A 1 87 ? 2.023 -5.546 4.569 1.00 91.81 87 SER A N 1
ATOM 666 C CA . SER A 1 87 ? 0.902 -6.476 4.724 1.00 91.81 87 SER A CA 1
ATOM 667 C C . SER A 1 87 ? -0.426 -5.717 4.794 1.00 91.81 87 SER A C 1
ATOM 669 O O . SER A 1 87 ? -1.331 -5.980 3.997 1.00 91.81 87 SER A O 1
ATOM 671 N N . ALA A 1 88 ? -0.496 -4.679 5.635 1.00 93.56 88 ALA A N 1
ATOM 672 C CA . ALA A 1 88 ? -1.656 -3.800 5.754 1.00 93.56 88 ALA A CA 1
ATOM 673 C C . ALA A 1 88 ? -2.018 -3.143 4.414 1.00 93.56 88 ALA A C 1
ATOM 675 O O . ALA A 1 88 ? -3.166 -3.202 3.977 1.00 93.56 88 ALA A O 1
ATOM 676 N N . TRP A 1 89 ? -1.031 -2.586 3.706 1.00 94.62 89 TRP A N 1
ATOM 677 C CA . TRP A 1 89 ? -1.254 -1.966 2.401 1.00 94.62 89 TRP A CA 1
ATOM 678 C C . TRP A 1 89 ? -1.784 -2.955 1.360 1.00 94.62 89 TRP A C 1
ATOM 680 O O . TRP A 1 89 ? -2.738 -2.653 0.643 1.00 94.62 89 TRP A O 1
ATOM 690 N N . LYS A 1 90 ? -1.205 -4.160 1.289 1.00 92.19 90 LYS A N 1
ATOM 691 C CA . LYS A 1 90 ? -1.684 -5.214 0.384 1.00 92.19 90 LYS A CA 1
ATOM 692 C C . LYS A 1 90 ? -3.122 -5.622 0.699 1.00 92.19 90 LYS A C 1
ATOM 694 O O . LYS A 1 90 ? -3.913 -5.763 -0.233 1.00 92.19 90 LYS A O 1
ATOM 699 N N . GLY A 1 91 ? -3.458 -5.779 1.980 1.00 92.25 91 GLY A N 1
ATOM 700 C CA . GLY A 1 91 ? -4.817 -6.096 2.417 1.00 92.25 91 GLY A CA 1
ATOM 701 C C . GLY A 1 91 ? -5.811 -5.017 1.993 1.00 92.25 91 GLY A C 1
ATOM 702 O O . GLY A 1 91 ? -6.796 -5.309 1.318 1.00 92.25 91 GLY A O 1
ATOM 703 N N . VAL A 1 92 ? -5.495 -3.748 2.248 1.00 93.44 92 VAL A N 1
ATOM 704 C CA . VAL A 1 92 ? -6.374 -2.626 1.887 1.00 93.44 92 VAL A CA 1
ATOM 705 C C . VAL A 1 92 ? -6.559 -2.503 0.384 1.00 93.44 92 VAL A C 1
ATOM 707 O O . VAL A 1 92 ? -7.682 -2.329 -0.080 1.00 93.44 92 VAL A O 1
ATOM 710 N N . ARG A 1 93 ? -5.486 -2.643 -0.403 1.00 93.88 93 ARG A N 1
ATOM 711 C CA . ARG A 1 93 ? -5.596 -2.632 -1.867 1.00 93.88 93 ARG A CA 1
ATOM 712 C C . ARG A 1 93 ? -6.487 -3.746 -2.395 1.00 93.88 93 ARG A C 1
ATOM 714 O O . ARG A 1 93 ? -7.152 -3.546 -3.405 1.00 93.88 93 ARG A O 1
ATOM 721 N N . LYS A 1 94 ? -6.477 -4.911 -1.744 1.00 92.94 94 LYS A N 1
ATOM 722 C CA . LYS A 1 94 ? -7.340 -6.035 -2.110 1.00 92.94 94 LYS A CA 1
ATOM 723 C C . LYS A 1 94 ? -8.802 -5.735 -1.778 1.00 92.94 94 LYS A C 1
ATOM 725 O O . LYS A 1 94 ? -9.659 -5.968 -2.618 1.00 92.94 94 LYS A O 1
ATOM 730 N N . ILE A 1 95 ? -9.070 -5.191 -0.591 1.00 93.69 95 ILE A N 1
ATOM 731 C CA . ILE A 1 95 ? -10.422 -4.834 -0.128 1.00 93.69 95 ILE A CA 1
ATOM 732 C C . ILE A 1 95 ? -11.033 -3.727 -0.985 1.00 93.69 95 ILE A C 1
ATOM 734 O O . ILE A 1 95 ? -12.193 -3.796 -1.377 1.00 93.69 95 ILE A O 1
ATOM 738 N N . LEU A 1 96 ? -10.238 -2.701 -1.278 1.00 93.56 96 LEU A N 1
ATOM 739 C CA . LEU A 1 96 ? -10.674 -1.510 -1.993 1.00 93.56 96 LEU A CA 1
ATOM 740 C C . LEU A 1 96 ? -10.375 -1.572 -3.488 1.00 93.56 96 LEU A C 1
ATOM 742 O O . LEU A 1 96 ? -10.432 -0.533 -4.128 1.00 93.56 96 LEU A O 1
ATOM 746 N N . HIS A 1 97 ? -10.060 -2.741 -4.058 1.00 91.75 97 HIS A N 1
ATOM 747 C CA . HIS A 1 97 ? -9.646 -2.877 -5.461 1.00 91.75 97 HIS A CA 1
ATOM 748 C C . HIS A 1 97 ? -10.585 -2.138 -6.431 1.00 91.75 97 HIS A C 1
ATOM 750 O O . HIS A 1 97 ? -10.126 -1.345 -7.253 1.00 91.75 97 HIS A O 1
ATOM 756 N N . ASP A 1 98 ? -11.896 -2.314 -6.255 1.00 92.12 98 ASP A N 1
ATOM 757 C CA . ASP A 1 98 ? -12.935 -1.717 -7.108 1.00 92.12 98 ASP A CA 1
ATOM 758 C C . ASP A 1 98 ? -13.246 -0.249 -6.763 1.00 92.12 98 ASP A C 1
ATOM 760 O O . ASP A 1 98 ? -14.140 0.357 -7.349 1.00 92.12 98 ASP A O 1
ATOM 764 N N . LYS A 1 99 ? -12.537 0.315 -5.779 1.00 93.19 99 LYS A N 1
ATOM 765 C CA . LYS A 1 99 ? -12.641 1.702 -5.296 1.00 93.19 99 LYS A CA 1
ATOM 766 C C . LYS A 1 99 ? -11.370 2.504 -5.563 1.00 93.19 99 LYS A C 1
ATOM 768 O O . LYS A 1 99 ? -11.160 3.546 -4.946 1.00 93.19 99 LYS A O 1
ATOM 773 N N . SER A 1 100 ? -10.506 2.000 -6.445 1.00 90.94 100 SER A N 1
ATOM 774 C CA . SER A 1 100 ? -9.312 2.696 -6.934 1.00 90.94 100 SER A CA 1
ATOM 775 C C . SER A 1 100 ? -8.419 3.256 -5.810 1.00 90.94 100 SER A C 1
ATOM 777 O O . SER A 1 100 ? -8.131 4.456 -5.800 1.00 90.94 100 SER A O 1
ATOM 779 N N . PRO A 1 101 ? -7.953 2.420 -4.863 1.00 93.44 101 PRO A N 1
ATOM 780 C CA . PRO A 1 101 ? -7.315 2.898 -3.651 1.00 93.44 101 PRO A CA 1
ATOM 781 C C . PRO A 1 101 ? -5.936 3.470 -3.977 1.00 93.44 101 PRO A C 1
ATOM 783 O O . PRO A 1 101 ? -5.112 2.822 -4.636 1.00 93.44 101 PRO A O 1
ATOM 786 N N . LYS A 1 102 ? -5.664 4.678 -3.491 1.00 92.31 102 LYS A N 1
ATOM 787 C CA . LYS A 1 102 ? -4.403 5.393 -3.699 1.00 92.31 102 LYS A CA 1
ATOM 788 C C . LYS A 1 102 ? -3.787 5.730 -2.356 1.00 92.31 102 LYS A C 1
ATOM 790 O O . LYS A 1 102 ? -4.442 6.280 -1.482 1.00 92.31 102 LYS A O 1
ATOM 795 N N . LEU A 1 103 ? -2.508 5.405 -2.198 1.00 93.56 103 LEU A N 1
ATOM 796 C CA . LEU A 1 103 ? -1.771 5.791 -1.006 1.00 93.56 103 LEU A CA 1
ATOM 797 C C . LEU A 1 103 ? -1.425 7.277 -1.092 1.00 93.56 103 LEU A C 1
ATOM 799 O O . LEU A 1 103 ? -0.531 7.658 -1.847 1.00 93.56 103 LEU A O 1
ATOM 803 N N . SER A 1 104 ? -2.130 8.098 -0.325 1.00 92.00 104 SER A N 1
ATOM 804 C CA . SER A 1 104 ? -1.915 9.546 -0.261 1.00 92.00 104 SER A CA 1
ATOM 805 C C . SER A 1 104 ? -0.736 9.861 0.651 1.00 92.00 104 SER A C 1
ATOM 807 O O . SER A 1 104 ? 0.075 10.740 0.361 1.00 92.00 104 SER A O 1
ATOM 809 N N . HIS A 1 105 ? -0.626 9.129 1.762 1.00 91.25 105 HIS A N 1
ATOM 810 C CA . HIS A 1 105 ? 0.429 9.334 2.742 1.00 91.25 105 HIS A CA 1
ATOM 811 C C . HIS A 1 105 ? 0.669 8.070 3.572 1.00 91.25 105 HIS A C 1
ATOM 813 O O . HIS A 1 105 ? -0.277 7.470 4.078 1.00 91.25 105 HIS A O 1
ATOM 819 N N . LEU A 1 106 ? 1.930 7.687 3.752 1.00 94.69 106 LEU A N 1
ATOM 820 C CA . LEU A 1 106 ? 2.344 6.660 4.703 1.00 94.69 106 LEU A CA 1
ATOM 821 C C . LEU A 1 106 ? 3.557 7.166 5.461 1.00 94.69 106 LEU A C 1
ATOM 823 O O . LEU A 1 106 ? 4.569 7.496 4.851 1.00 94.69 106 LEU A O 1
ATOM 827 N N . VAL A 1 107 ? 3.466 7.185 6.783 1.00 94.44 107 VAL A N 1
ATOM 828 C CA . VAL A 1 107 ? 4.595 7.513 7.654 1.00 94.44 107 VAL A CA 1
ATOM 829 C C . VAL A 1 107 ? 4.746 6.475 8.741 1.00 94.44 107 VAL A C 1
ATOM 831 O O . VAL A 1 107 ? 3.755 5.955 9.260 1.00 94.44 107 VAL A O 1
ATOM 834 N N . MET A 1 108 ? 5.991 6.198 9.102 1.00 92.62 108 MET A N 1
ATOM 835 C CA . MET A 1 108 ? 6.302 5.511 10.340 1.00 92.62 108 MET A CA 1
ATOM 836 C C . MET A 1 108 ? 6.635 6.527 11.423 1.00 92.62 108 MET A C 1
ATOM 838 O O . MET A 1 108 ? 7.408 7.466 11.209 1.00 92.62 108 MET A O 1
ATOM 842 N N . VAL A 1 109 ? 6.042 6.315 12.590 1.00 89.38 109 VAL A N 1
ATOM 843 C CA . VAL A 1 109 ? 6.153 7.204 13.737 1.00 89.38 109 VAL A CA 1
ATOM 844 C C . VAL A 1 109 ? 6.809 6.445 14.879 1.00 89.38 109 VAL A C 1
ATOM 846 O O . VAL A 1 109 ? 6.361 5.363 15.285 1.00 89.38 109 VAL A O 1
ATOM 849 N N . ASP A 1 110 ? 7.888 7.028 15.391 1.00 86.81 110 ASP A N 1
ATOM 850 C CA . ASP A 1 110 ? 8.511 6.570 16.620 1.00 86.81 110 ASP A CA 1
ATOM 851 C C . ASP A 1 110 ? 7.627 6.958 17.810 1.00 86.81 110 ASP A C 1
ATOM 853 O O . ASP A 1 110 ? 7.129 8.077 17.916 1.00 86.81 110 ASP A O 1
ATOM 857 N N . GLU A 1 111 ? 7.399 6.009 18.703 1.00 79.75 111 GLU A N 1
ATOM 858 C CA . GLU A 1 111 ? 6.445 6.165 19.798 1.00 79.75 111 GLU A CA 1
ATOM 859 C C . GLU A 1 111 ? 6.937 7.119 20.884 1.00 79.75 111 GLU A C 1
ATOM 861 O O . GLU A 1 111 ? 6.169 7.944 21.381 1.00 79.75 111 GLU A O 1
ATOM 866 N N . GLN A 1 112 ? 8.219 7.015 21.234 1.00 82.19 112 GLN A N 1
ATOM 867 C CA . GLN A 1 112 ? 8.806 7.748 22.350 1.00 82.19 112 GLN A CA 1
ATOM 868 C C . GLN A 1 112 ? 9.009 9.217 21.984 1.00 82.19 112 GLN A C 1
ATOM 870 O O . GLN A 1 112 ? 8.669 10.118 22.748 1.00 82.19 112 GLN A O 1
ATOM 875 N N . SER A 1 113 ? 9.538 9.463 20.789 1.00 83.38 113 SER A N 1
ATOM 876 C CA . SER A 1 113 ? 9.867 10.801 20.299 1.00 83.38 113 SER A CA 1
ATOM 877 C C . SER A 1 113 ? 8.729 11.470 19.529 1.00 83.38 113 SER A C 1
ATOM 879 O O . SER A 1 113 ? 8.785 12.680 19.304 1.00 83.38 113 SER A O 1
ATOM 881 N N . ARG A 1 114 ? 7.712 10.703 19.102 1.00 82.06 114 ARG A N 1
ATOM 882 C CA . ARG A 1 114 ? 6.626 11.132 18.198 1.00 82.06 114 ARG A CA 1
ATOM 883 C C . ARG A 1 114 ? 7.114 11.708 16.867 1.00 82.06 114 ARG A C 1
ATOM 885 O O . ARG A 1 114 ? 6.362 12.403 16.185 1.00 82.06 114 ARG A O 1
ATOM 892 N N . LYS A 1 115 ? 8.367 11.440 16.495 1.00 87.62 115 LYS A N 1
ATOM 893 C CA . LYS A 1 115 ? 8.948 11.912 15.241 1.00 87.62 115 LYS A CA 1
ATOM 894 C C . LYS A 1 115 ? 8.595 10.959 14.106 1.00 87.62 115 LYS A C 1
ATOM 896 O O . LYS A 1 115 ? 8.640 9.737 14.256 1.00 87.62 115 LYS A O 1
ATOM 901 N N . GLU A 1 116 ? 8.254 11.543 12.966 1.00 90.06 116 GLU A N 1
ATOM 902 C CA . GLU A 1 116 ? 8.155 10.832 11.695 1.00 90.06 116 GLU A CA 1
ATOM 903 C C . GLU A 1 116 ? 9.580 10.547 11.216 1.00 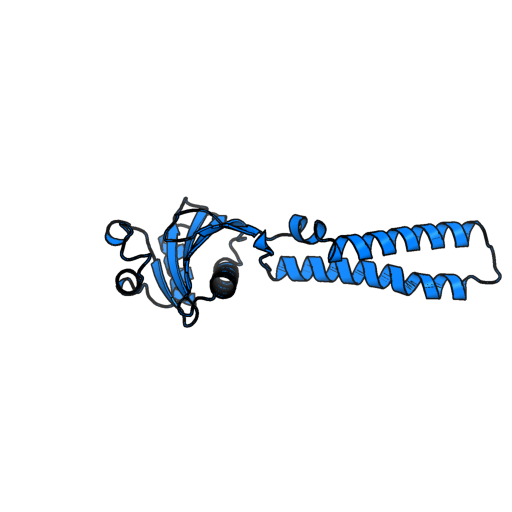90.06 116 GLU A C 1
ATOM 905 O O . GLU A 1 116 ? 10.389 11.470 11.113 1.00 90.06 116 GLU A O 1
ATOM 910 N N . PHE A 1 117 ? 9.912 9.275 10.995 1.00 87.94 117 PHE A N 1
ATOM 911 C CA . PHE A 1 117 ? 11.292 8.878 10.682 1.00 87.94 117 PHE A CA 1
ATOM 912 C C . PHE A 1 117 ? 11.443 8.206 9.314 1.00 87.94 117 PHE A C 1
ATOM 914 O O . PHE A 1 117 ? 12.533 8.236 8.754 1.00 87.94 117 PHE A O 1
ATOM 921 N N . LEU A 1 118 ? 10.368 7.631 8.765 1.00 91.19 118 LEU A N 1
ATOM 922 C CA . LEU A 1 118 ? 10.338 7.076 7.411 1.00 91.19 118 LEU A CA 1
ATOM 923 C C . LEU A 1 118 ? 9.022 7.414 6.730 1.00 91.19 118 LEU A C 1
ATOM 925 O O . LEU A 1 118 ? 7.955 7.303 7.340 1.00 91.19 118 LEU A O 1
ATOM 929 N N . THR A 1 119 ? 9.099 7.753 5.446 1.00 91.44 119 THR A N 1
ATOM 930 C CA . THR A 1 119 ? 7.915 7.959 4.605 1.00 91.44 119 THR A CA 1
ATOM 931 C C . THR A 1 119 ? 7.825 6.847 3.571 1.00 91.44 119 THR A C 1
ATOM 933 O O . THR A 1 119 ? 8.799 6.523 2.896 1.00 91.44 119 THR A O 1
ATOM 936 N N . GLY A 1 120 ? 6.650 6.241 3.453 1.00 88.94 120 GLY A N 1
ATOM 937 C CA . GLY A 1 120 ? 6.346 5.260 2.427 1.00 88.94 120 GLY A CA 1
ATOM 938 C C . GLY A 1 120 ? 5.583 5.899 1.271 1.00 88.94 120 GLY A C 1
ATOM 939 O O . GLY A 1 120 ? 4.636 6.657 1.466 1.00 88.94 120 GLY A O 1
ATOM 940 N N . GLU A 1 121 ? 5.974 5.571 0.049 1.00 89.31 121 GLU A N 1
ATOM 941 C CA . GLU A 1 121 ? 5.305 6.028 -1.163 1.00 89.31 121 GLU A CA 1
ATOM 942 C C . GLU A 1 121 ? 5.080 4.856 -2.125 1.00 89.31 121 GLU A C 1
ATOM 944 O O . GLU A 1 121 ? 5.726 3.809 -2.043 1.00 89.31 121 GLU A O 1
ATOM 949 N N . THR A 1 122 ? 4.160 5.032 -3.069 1.00 87.81 122 THR A N 1
ATOM 950 C CA . THR A 1 122 ? 3.917 4.070 -4.147 1.00 87.81 122 THR A CA 1
ATOM 951 C C . THR A 1 122 ? 3.555 4.801 -5.436 1.00 87.81 122 THR A C 1
ATOM 953 O O . THR A 1 122 ? 3.256 5.996 -5.434 1.00 87.81 122 THR A O 1
ATOM 956 N N . GLY A 1 123 ? 3.581 4.083 -6.555 1.00 84.25 123 GLY A N 1
ATOM 957 C CA . GLY A 1 123 ? 3.183 4.608 -7.854 1.00 84.25 123 GLY A CA 1
ATOM 958 C C . GLY A 1 123 ? 4.337 4.818 -8.827 1.00 84.25 123 GLY A C 1
ATOM 959 O O . GLY A 1 123 ? 5.522 4.790 -8.495 1.00 84.25 123 GLY A O 1
ATOM 960 N N . ILE A 1 124 ? 3.957 5.033 -10.082 1.00 81.75 124 ILE A N 1
ATOM 961 C CA . ILE A 1 124 ? 4.871 4.956 -11.222 1.00 81.75 124 ILE A CA 1
ATOM 962 C C . ILE A 1 124 ? 5.940 6.049 -11.222 1.00 81.75 124 ILE A C 1
ATOM 964 O O . ILE A 1 124 ? 7.087 5.802 -11.577 1.00 81.75 124 ILE A O 1
ATOM 968 N N . LYS A 1 125 ? 5.594 7.244 -10.728 1.00 84.31 125 LYS A N 1
ATOM 969 C CA . LYS A 1 125 ? 6.537 8.356 -10.563 1.00 84.31 125 LYS A CA 1
ATOM 970 C C . LYS A 1 125 ? 7.677 8.004 -9.605 1.00 84.31 125 LYS A C 1
ATOM 972 O O . LYS A 1 125 ? 8.768 8.542 -9.749 1.00 84.31 125 LYS A O 1
ATOM 977 N N . ILE A 1 126 ? 7.422 7.145 -8.619 1.00 84.94 126 ILE A N 1
ATOM 978 C CA . ILE A 1 126 ? 8.426 6.742 -7.633 1.00 84.94 126 ILE A CA 1
ATOM 979 C C . ILE A 1 126 ? 9.325 5.660 -8.212 1.00 84.94 126 ILE A C 1
ATOM 981 O O . ILE A 1 126 ? 10.542 5.782 -8.101 1.00 84.94 126 ILE A O 1
ATOM 985 N N . GLU A 1 127 ? 8.759 4.683 -8.924 1.00 82.62 127 GLU A N 1
ATOM 986 C CA . GLU A 1 127 ? 9.560 3.670 -9.620 1.00 82.62 127 GLU A CA 1
ATOM 987 C C . GLU A 1 127 ? 10.477 4.298 -10.681 1.00 82.62 127 GLU A C 1
ATOM 989 O O . GLU A 1 127 ? 11.679 4.044 -10.683 1.00 82.62 127 GLU A O 1
ATOM 994 N N . PHE A 1 128 ? 9.974 5.237 -11.490 1.00 81.50 128 PHE A N 1
ATOM 995 C CA . PHE A 1 128 ? 10.793 5.946 -12.481 1.00 81.50 128 PHE A CA 1
ATOM 996 C C . PHE A 1 128 ? 11.830 6.908 -11.897 1.00 81.50 128 PHE A C 1
ATOM 998 O O . PHE A 1 128 ? 12.663 7.399 -12.648 1.00 81.50 128 PHE A O 1
ATOM 1005 N N . LYS A 1 129 ? 11.820 7.196 -10.592 1.00 84.75 129 LYS A N 1
ATOM 1006 C CA . LYS A 1 129 ? 12.901 7.956 -9.940 1.00 84.75 129 LYS A CA 1
ATOM 1007 C C . LYS A 1 129 ? 14.061 7.067 -9.498 1.00 84.75 129 LYS A C 1
ATOM 1009 O O . LYS A 1 129 ? 15.118 7.584 -9.140 1.00 84.75 129 LYS A O 1
ATOM 1014 N N . ARG A 1 130 ? 13.885 5.744 -9.493 1.00 79.62 130 ARG A N 1
ATOM 1015 C CA . ARG A 1 130 ? 14.920 4.816 -9.036 1.00 79.62 130 ARG A CA 1
ATOM 1016 C C . ARG A 1 130 ? 15.998 4.676 -10.093 1.00 79.62 130 ARG A C 1
ATOM 1018 O O . ARG A 1 130 ? 15.712 4.429 -11.264 1.00 79.62 130 ARG A O 1
ATOM 1025 N N . LYS A 1 131 ? 17.254 4.731 -9.648 1.00 79.81 131 LYS A N 1
ATOM 1026 C CA . LYS A 1 131 ? 18.427 4.496 -10.499 1.00 79.81 131 LYS A CA 1
ATOM 1027 C C . LYS A 1 131 ? 18.335 3.159 -11.241 1.00 79.81 131 LYS A C 1
ATOM 1029 O O . LYS A 1 131 ? 18.668 3.102 -12.415 1.00 79.81 131 LYS A O 1
ATOM 1034 N N . GLU A 1 132 ? 17.818 2.124 -10.583 1.00 79.50 132 GLU A N 1
ATOM 1035 C CA . GLU A 1 132 ? 17.608 0.783 -11.154 1.00 79.50 132 GLU A CA 1
ATOM 1036 C C . GLU A 1 132 ? 16.602 0.752 -12.314 1.00 79.50 132 GLU A C 1
ATOM 1038 O O . GLU A 1 132 ? 16.698 -0.119 -13.168 1.00 79.50 132 GLU A O 1
ATOM 1043 N N . THR A 1 133 ? 15.662 1.701 -12.371 1.00 78.25 133 THR A N 1
ATOM 1044 C CA . THR A 1 133 ? 14.708 1.825 -13.486 1.00 78.25 133 THR A CA 1
ATOM 1045 C C . THR A 1 133 ? 15.227 2.798 -14.545 1.00 78.25 133 THR A C 1
ATOM 1047 O O . THR A 1 133 ? 15.161 2.508 -15.735 1.00 78.25 133 THR A O 1
ATOM 1050 N N . ILE A 1 134 ? 15.796 3.937 -14.133 1.00 84.56 134 ILE A N 1
ATOM 1051 C CA . ILE A 1 134 ? 16.303 4.971 -15.051 1.00 84.56 134 ILE A CA 1
ATOM 1052 C C . ILE A 1 134 ? 17.502 4.470 -15.854 1.00 84.56 134 ILE A C 1
ATOM 1054 O O . ILE A 1 134 ? 17.575 4.722 -17.054 1.00 84.56 134 ILE A O 1
ATOM 1058 N N . LEU A 1 135 ? 18.457 3.795 -15.209 1.00 80.38 135 LEU A N 1
ATOM 1059 C CA . LEU A 1 135 ? 19.721 3.429 -15.843 1.00 80.38 135 LEU A CA 1
ATOM 1060 C C . LEU A 1 135 ? 19.512 2.481 -17.039 1.00 80.38 135 LEU A C 1
ATOM 1062 O O . LEU A 1 135 ? 20.021 2.802 -18.112 1.00 80.38 135 LEU A O 1
ATOM 1066 N N . PRO A 1 136 ? 18.723 1.392 -16.939 1.00 80.56 136 PRO A N 1
ATOM 1067 C CA . PRO A 1 136 ? 18.420 0.552 -18.098 1.00 80.56 136 PRO A CA 1
ATOM 1068 C C . PRO A 1 136 ? 17.662 1.288 -19.205 1.00 80.56 136 PRO A C 1
ATOM 1070 O O . PRO A 1 136 ? 17.939 1.060 -20.378 1.00 80.56 136 PRO A O 1
ATOM 1073 N N . ILE A 1 137 ? 16.747 2.202 -18.859 1.00 82.06 137 ILE A N 1
ATOM 1074 C CA . ILE A 1 137 ? 16.020 3.014 -19.849 1.00 82.06 137 ILE A CA 1
ATOM 1075 C C . ILE A 1 137 ? 16.989 3.929 -20.602 1.00 82.06 137 ILE A C 1
ATOM 1077 O O . ILE A 1 137 ? 16.958 3.977 -21.829 1.00 82.06 137 ILE A O 1
ATOM 1081 N N . ALA A 1 138 ? 17.878 4.618 -19.885 1.00 84.81 138 ALA A N 1
ATOM 1082 C CA . ALA A 1 138 ? 18.892 5.481 -20.480 1.00 84.81 138 ALA A CA 1
ATOM 1083 C C . ALA A 1 138 ? 19.852 4.691 -21.382 1.00 84.81 138 ALA A C 1
ATOM 1085 O O . ALA A 1 138 ? 20.160 5.146 -22.483 1.00 84.81 138 ALA A O 1
ATOM 1086 N N . ILE A 1 139 ? 20.269 3.492 -20.952 1.00 81.81 139 ILE A N 1
ATOM 1087 C CA . ILE A 1 139 ? 21.072 2.576 -21.772 1.00 81.81 139 ILE A CA 1
ATOM 1088 C C . ILE A 1 139 ? 20.305 2.204 -23.043 1.00 81.81 139 ILE A C 1
ATOM 1090 O O . ILE A 1 139 ? 20.850 2.369 -24.127 1.00 81.81 139 ILE A O 1
ATOM 1094 N N . GLY A 1 140 ? 19.038 1.791 -22.942 1.00 78.44 140 GLY A N 1
ATOM 1095 C CA . GLY A 1 140 ? 18.224 1.451 -24.111 1.00 78.44 140 GLY A CA 1
ATOM 1096 C C . GLY A 1 140 ? 18.062 2.609 -25.095 1.00 78.44 140 GLY A C 1
ATOM 1097 O O . GLY A 1 140 ? 18.208 2.408 -26.298 1.00 78.44 140 GLY A O 1
ATOM 1098 N N . VAL A 1 141 ? 17.836 3.834 -24.606 1.00 85.12 141 VAL A N 1
ATOM 1099 C CA . VAL A 1 141 ? 17.776 5.039 -25.453 1.00 85.12 141 VAL A CA 1
ATOM 1100 C C . VAL A 1 141 ? 19.116 5.283 -26.149 1.00 85.12 141 VAL A C 1
ATOM 1102 O O . VAL A 1 141 ? 19.144 5.478 -27.364 1.00 85.12 141 VAL A O 1
ATOM 1105 N N . ALA A 1 142 ? 20.231 5.218 -25.417 1.00 84.44 142 ALA A N 1
ATOM 1106 C CA . ALA A 1 142 ? 21.565 5.367 -25.997 1.00 84.44 142 ALA A CA 1
ATOM 1107 C C . ALA A 1 142 ? 21.854 4.281 -27.048 1.00 84.44 142 ALA A C 1
ATOM 1109 O O . ALA A 1 142 ? 22.404 4.576 -28.108 1.00 84.44 142 ALA A O 1
ATOM 1110 N N . THR A 1 143 ? 21.421 3.042 -26.799 1.00 82.12 143 THR A N 1
ATOM 1111 C CA . THR A 1 143 ? 21.515 1.929 -27.746 1.00 82.12 143 THR A CA 1
ATOM 1112 C C . THR A 1 143 ? 20.699 2.186 -29.017 1.00 82.12 143 THR A C 1
ATOM 1114 O O . THR A 1 143 ? 21.217 1.975 -30.111 1.00 82.12 143 THR A O 1
ATOM 1117 N N . ILE A 1 144 ? 19.466 2.698 -28.912 1.00 82.31 144 ILE A N 1
ATOM 1118 C CA . ILE A 1 144 ? 18.632 3.053 -30.078 1.00 82.31 144 ILE A CA 1
ATOM 1119 C C . ILE A 1 144 ? 19.294 4.155 -30.912 1.00 82.31 144 ILE A C 1
ATOM 1121 O O . ILE A 1 144 ? 19.327 4.051 -32.140 1.00 82.31 144 ILE A O 1
ATOM 1125 N N . ILE A 1 145 ? 19.853 5.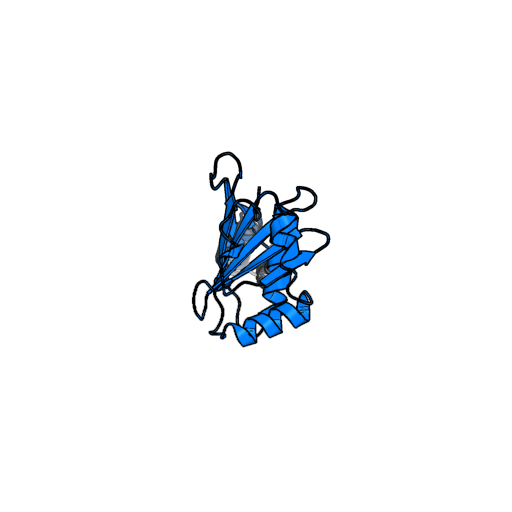184 -30.265 1.00 83.94 145 ILE A N 1
ATOM 1126 C CA . ILE A 1 145 ? 20.571 6.268 -30.952 1.00 83.94 145 ILE A CA 1
ATOM 1127 C C . ILE A 1 145 ? 21.799 5.705 -31.670 1.00 83.94 145 ILE A C 1
ATOM 1129 O O . ILE A 1 145 ? 21.992 5.981 -32.850 1.00 83.94 145 ILE A O 1
ATOM 1133 N N . TYR A 1 146 ? 22.592 4.874 -30.990 1.00 78.25 146 TYR A N 1
ATOM 1134 C CA . TYR A 1 146 ? 23.783 4.250 -31.563 1.00 78.25 146 TYR A CA 1
ATOM 1135 C C . TYR A 1 146 ? 23.458 3.392 -32.792 1.00 78.25 146 TYR A C 1
ATOM 1137 O O . TYR A 1 146 ? 24.124 3.520 -33.817 1.00 78.25 146 TYR A O 1
ATOM 1145 N N . VAL A 1 147 ? 22.403 2.571 -32.730 1.00 76.50 147 VAL A N 1
ATOM 1146 C CA . VAL A 1 147 ? 21.939 1.780 -33.881 1.00 76.50 147 VAL A CA 1
ATOM 1147 C C . VAL A 1 147 ? 21.447 2.664 -35.005 1.00 76.50 147 VAL A C 1
ATOM 1149 O O . VAL A 1 147 ? 21.800 2.421 -36.150 1.00 76.50 147 VAL A O 1
ATOM 1152 N N . SER A 1 148 ? 20.645 3.682 -34.695 1.00 77.56 148 SER A N 1
ATOM 1153 C CA . SER A 1 148 ? 20.119 4.601 -35.705 1.00 77.56 148 SER A CA 1
ATOM 1154 C C . SER A 1 148 ? 21.271 5.273 -36.446 1.00 77.56 148 SER A C 1
ATOM 1156 O O . SER A 1 148 ? 21.344 5.181 -37.666 1.00 77.56 148 SER A O 1
ATOM 1158 N N . VAL A 1 149 ? 22.231 5.848 -35.716 1.00 79.19 149 VAL A N 1
ATOM 1159 C CA . VAL A 1 149 ? 23.433 6.445 -36.310 1.00 79.19 149 VAL A CA 1
ATOM 1160 C C . VAL A 1 149 ? 24.203 5.407 -37.121 1.00 79.19 149 VAL A C 1
ATOM 1162 O O . VAL A 1 149 ? 24.501 5.677 -38.276 1.00 79.19 149 VAL A O 1
ATOM 1165 N N . GLY A 1 150 ? 24.469 4.219 -36.571 1.00 70.31 150 GLY A N 1
ATOM 1166 C CA . GLY A 1 150 ? 25.222 3.163 -37.251 1.00 70.31 150 GLY A CA 1
ATOM 1167 C C . GLY A 1 150 ? 24.557 2.647 -38.530 1.00 70.31 150 GLY A C 1
ATOM 1168 O O . GLY A 1 150 ? 25.245 2.412 -39.517 1.00 70.31 150 GLY A O 1
ATOM 1169 N N . LEU A 1 151 ? 23.227 2.525 -38.550 1.00 73.06 151 LEU A N 1
ATOM 1170 C CA . LEU A 1 151 ? 22.461 2.147 -39.741 1.00 73.06 151 LEU A CA 1
ATOM 1171 C C . LEU A 1 151 ? 22.467 3.252 -40.806 1.00 73.06 151 LEU A C 1
ATOM 1173 O O . LEU A 1 151 ? 22.473 2.936 -41.994 1.00 73.06 151 LEU A O 1
ATOM 1177 N N . PHE A 1 152 ? 22.475 4.525 -40.395 1.00 71.88 152 PHE A N 1
ATOM 1178 C CA . PHE A 1 152 ? 22.551 5.667 -41.311 1.00 71.88 152 PHE A CA 1
ATOM 1179 C C . PHE A 1 152 ? 23.972 5.930 -41.838 1.00 71.88 152 PHE A C 1
ATOM 1181 O O . PHE A 1 152 ? 24.107 6.425 -42.954 1.00 71.88 152 PHE A O 1
ATOM 1188 N N . THR A 1 153 ? 25.026 5.621 -41.074 1.00 70.56 153 THR A N 1
ATOM 1189 C CA . THR A 1 153 ? 26.423 5.910 -41.454 1.00 70.56 153 THR A CA 1
ATOM 1190 C C . THR A 1 153 ? 27.164 4.727 -42.073 1.00 70.56 153 THR A C 1
ATOM 1192 O O . THR A 1 153 ? 28.024 4.946 -42.923 1.00 70.56 153 THR A O 1
ATOM 1195 N N . PHE A 1 154 ? 26.838 3.484 -41.703 1.00 61.88 154 PHE A N 1
ATOM 1196 C CA . PHE A 1 154 ? 27.514 2.281 -42.197 1.00 61.88 154 PHE A CA 1
ATOM 1197 C C . PHE A 1 154 ? 26.528 1.381 -42.947 1.00 61.88 154 PHE A C 1
ATOM 1199 O O . PHE A 1 154 ? 25.895 0.479 -42.393 1.00 61.88 154 PHE A O 1
ATOM 1206 N N . ALA A 1 155 ? 26.393 1.637 -44.246 1.00 54.44 155 ALA A N 1
ATOM 1207 C CA . ALA A 1 155 ? 25.584 0.816 -45.131 1.00 54.44 155 ALA A CA 1
ATOM 1208 C C . ALA A 1 155 ? 26.248 -0.555 -45.407 1.00 54.44 155 ALA A C 1
ATOM 1210 O O . ALA A 1 155 ? 27.434 -0.650 -45.711 1.00 54.44 155 ALA A O 1
ATOM 1211 N N . ALA A 1 156 ? 25.418 -1.601 -45.355 1.00 54.66 156 ALA A N 1
ATOM 1212 C CA . ALA A 1 156 ? 25.559 -2.927 -45.969 1.00 54.66 156 ALA A CA 1
ATOM 1213 C C . ALA A 1 156 ? 26.399 -4.037 -45.291 1.00 54.66 156 ALA A C 1
ATOM 1215 O O . ALA A 1 156 ? 25.860 -5.129 -45.132 1.00 54.66 156 ALA A O 1
ATOM 1216 N N . GLU A 1 157 ? 27.651 -3.853 -44.858 1.00 56.34 157 GLU A N 1
ATOM 1217 C CA . GLU A 1 157 ? 28.510 -5.042 -44.602 1.00 56.34 157 GLU A CA 1
ATOM 1218 C C . GLU A 1 157 ? 28.475 -5.649 -43.179 1.00 56.34 157 GLU A C 1
ATOM 1220 O O . GLU A 1 157 ? 28.933 -6.775 -42.982 1.00 56.34 157 GLU A O 1
ATOM 1225 N N . SER A 1 158 ? 27.915 -4.973 -42.163 1.00 57.88 158 SER A N 1
ATOM 1226 C CA . SER A 1 158 ? 27.973 -5.463 -40.762 1.00 57.88 158 SER A CA 1
ATOM 1227 C C . SER A 1 158 ? 26.684 -5.331 -39.935 1.00 57.88 158 SER A C 1
ATOM 1229 O O . SER A 1 158 ? 26.703 -5.514 -38.712 1.00 57.88 158 SER A O 1
ATOM 1231 N N . GLN A 1 159 ? 25.540 -5.097 -40.590 1.00 59.69 159 GLN A N 1
ATOM 1232 C CA . GLN A 1 159 ? 24.246 -4.829 -39.940 1.00 59.69 159 GLN A CA 1
ATOM 1233 C C . GLN A 1 159 ? 23.839 -5.894 -38.904 1.00 59.69 159 GLN A C 1
ATOM 1235 O O . GLN A 1 159 ? 23.382 -5.551 -37.815 1.00 59.69 159 GLN A O 1
ATOM 1240 N N . GLY A 1 160 ? 24.077 -7.183 -39.177 1.00 59.28 160 GLY A N 1
ATOM 1241 C CA . GLY A 1 160 ? 23.713 -8.271 -38.258 1.00 59.28 160 GLY A CA 1
ATOM 1242 C C . GLY A 1 160 ? 24.440 -8.233 -36.904 1.00 59.28 160 GLY A C 1
ATOM 1243 O O . GLY A 1 160 ? 23.832 -8.521 -35.873 1.00 59.28 160 GLY A O 1
ATOM 1244 N N . LYS A 1 161 ? 25.718 -7.822 -36.873 1.00 61.12 161 LYS A N 1
ATOM 1245 C CA . LYS A 1 161 ? 26.504 -7.720 -35.625 1.00 61.12 161 LYS A CA 1
ATOM 1246 C C . LYS A 1 161 ? 26.104 -6.491 -34.801 1.00 61.12 161 LYS A C 1
ATOM 1248 O O . LYS A 1 161 ? 26.048 -6.574 -33.576 1.00 61.12 161 LYS A O 1
ATOM 1253 N N . PHE A 1 162 ? 25.760 -5.387 -35.470 1.00 61.44 162 PHE A N 1
ATOM 1254 C CA . PHE A 1 162 ? 25.237 -4.173 -34.832 1.00 61.44 162 PHE A CA 1
ATOM 1255 C C . PHE A 1 162 ? 23.855 -4.393 -34.201 1.00 61.44 162 PHE A C 1
ATOM 1257 O O . PHE A 1 162 ? 23.622 -3.985 -33.064 1.00 61.44 162 PHE A O 1
ATOM 1264 N N . ILE A 1 163 ? 22.956 -5.086 -34.903 1.00 65.44 163 ILE A N 1
ATOM 1265 C CA . ILE A 1 163 ? 21.601 -5.383 -34.414 1.00 65.44 163 ILE A CA 1
ATOM 1266 C C . ILE A 1 163 ? 21.647 -6.341 -33.212 1.00 65.44 163 ILE A C 1
ATOM 1268 O O . ILE A 1 163 ? 20.935 -6.128 -32.230 1.00 65.44 163 ILE A O 1
ATOM 1272 N N . GLY A 1 164 ? 22.526 -7.352 -33.241 1.00 64.38 164 GLY A N 1
ATOM 1273 C CA . GLY A 1 164 ? 22.683 -8.314 -32.144 1.00 64.38 164 GLY A CA 1
ATOM 1274 C C . GLY A 1 164 ? 23.131 -7.680 -30.821 1.00 64.38 164 GLY A C 1
ATOM 1275 O O . GLY A 1 164 ? 22.559 -7.977 -29.774 1.00 64.38 164 GLY A O 1
ATOM 1276 N N . GLY A 1 165 ? 24.106 -6.763 -30.863 1.00 66.00 165 GLY A N 1
ATOM 1277 C CA . GLY A 1 165 ? 24.567 -6.033 -29.674 1.00 66.00 165 GLY A CA 1
ATOM 1278 C C . GLY A 1 165 ? 23.549 -5.021 -29.140 1.00 66.00 165 GLY A C 1
ATOM 1279 O O . GLY A 1 165 ? 23.533 -4.727 -27.949 1.00 66.00 165 GLY A O 1
ATOM 1280 N N . ALA A 1 166 ? 22.668 -4.515 -30.000 1.00 68.12 166 ALA A N 1
ATOM 1281 C CA . ALA A 1 166 ? 21.651 -3.552 -29.611 1.00 68.12 166 ALA A CA 1
ATOM 1282 C C . ALA A 1 166 ? 20.380 -4.169 -29.021 1.00 68.12 166 ALA A C 1
ATOM 1284 O O . ALA A 1 166 ? 19.708 -3.554 -28.189 1.00 68.12 166 ALA A O 1
ATOM 1285 N N . LEU A 1 167 ? 20.059 -5.396 -29.431 1.00 77.38 167 LEU A N 1
ATOM 1286 C CA . LEU A 1 167 ? 18.922 -6.153 -28.916 1.00 77.38 167 LEU A CA 1
ATOM 1287 C C . LEU A 1 167 ? 18.971 -6.297 -27.392 1.00 77.38 167 LEU A C 1
ATOM 1289 O O . LEU A 1 167 ? 17.945 -6.140 -26.738 1.00 77.38 167 LEU A O 1
ATOM 1293 N N . THR A 1 168 ? 20.148 -6.524 -26.807 1.00 77.00 168 THR A N 1
ATOM 1294 C CA . THR A 1 168 ? 20.299 -6.665 -25.349 1.00 77.00 168 THR A CA 1
ATOM 1295 C C . THR A 1 168 ? 19.966 -5.371 -24.602 1.00 77.00 168 THR A C 1
ATOM 1297 O O . THR A 1 168 ? 19.248 -5.417 -23.602 1.00 77.00 168 THR A O 1
ATOM 1300 N N . GLY A 1 169 ? 20.406 -4.213 -25.109 1.00 73.38 169 GLY A N 1
ATOM 1301 C CA . GLY A 1 169 ? 20.087 -2.901 -24.534 1.00 73.38 169 GLY A CA 1
ATOM 1302 C C . GLY A 1 169 ? 18.598 -2.554 -24.631 1.00 73.38 169 GLY A C 1
ATOM 1303 O O . GLY A 1 169 ? 18.002 -2.094 -23.656 1.00 73.38 169 GLY A O 1
ATOM 1304 N N . ILE A 1 170 ? 17.969 -2.844 -25.775 1.00 78.94 170 ILE A N 1
ATOM 1305 C CA . ILE A 1 170 ? 16.533 -2.605 -25.996 1.00 78.94 170 ILE A CA 1
ATOM 1306 C C . ILE A 1 170 ? 15.680 -3.530 -25.117 1.00 78.94 170 ILE A C 1
ATOM 1308 O O . ILE A 1 170 ? 14.767 -3.061 -24.437 1.00 78.94 170 ILE A O 1
ATOM 1312 N N . ILE A 1 171 ? 15.992 -4.831 -25.080 1.00 84.31 171 ILE A N 1
ATOM 1313 C CA . ILE A 1 171 ? 15.279 -5.808 -24.241 1.00 84.31 171 ILE A CA 1
ATOM 1314 C C . ILE A 1 171 ? 15.422 -5.443 -22.761 1.00 84.31 171 ILE A C 1
ATOM 1316 O O 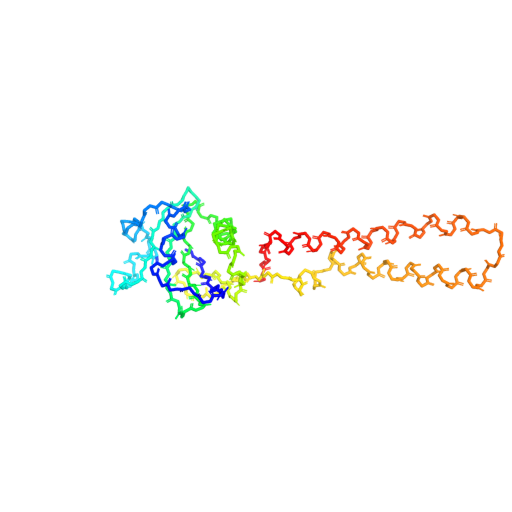. ILE A 1 171 ? 14.429 -5.477 -22.036 1.00 84.31 171 ILE A O 1
ATOM 1320 N N . GLY A 1 172 ? 16.619 -5.045 -22.320 1.00 79.94 172 GLY A N 1
ATOM 1321 C CA . GLY A 1 172 ? 16.854 -4.586 -20.951 1.00 79.94 172 GLY A CA 1
ATOM 1322 C C . GLY A 1 172 ? 15.968 -3.397 -20.574 1.00 79.94 172 GLY A C 1
ATOM 1323 O O . GLY A 1 172 ? 15.299 -3.432 -19.543 1.00 79.94 172 GLY A O 1
ATOM 1324 N N . ALA A 1 173 ? 15.884 -2.381 -21.437 1.00 79.12 173 ALA A N 1
ATOM 1325 C CA . ALA A 1 173 ? 15.026 -1.220 -21.207 1.00 79.12 173 ALA A CA 1
ATOM 1326 C C . ALA A 1 173 ? 13.533 -1.584 -21.156 1.00 79.12 173 ALA A C 1
ATOM 1328 O O . ALA A 1 173 ? 12.825 -1.139 -20.249 1.00 79.12 173 ALA A O 1
ATOM 1329 N N . ILE A 1 174 ? 13.056 -2.425 -22.082 1.00 86.06 174 ILE A N 1
ATOM 1330 C CA . ILE A 1 174 ? 11.664 -2.902 -22.089 1.00 86.06 174 ILE A CA 1
ATOM 1331 C C . ILE A 1 174 ? 11.367 -3.681 -20.806 1.00 86.06 174 ILE A C 1
ATOM 1333 O O . ILE A 1 174 ? 10.371 -3.400 -20.142 1.00 86.06 174 ILE A O 1
ATOM 1337 N N . ALA A 1 175 ? 12.238 -4.618 -20.424 1.00 85.75 175 ALA A N 1
ATOM 1338 C CA . ALA A 1 175 ? 12.075 -5.406 -19.209 1.00 85.75 175 ALA A CA 1
ATOM 1339 C C . ALA A 1 175 ? 11.993 -4.508 -17.968 1.00 85.75 175 ALA A C 1
ATOM 1341 O O . ALA A 1 175 ? 11.094 -4.692 -17.152 1.00 85.75 175 ALA A O 1
ATOM 1342 N N . SER A 1 176 ? 12.852 -3.492 -17.845 1.00 83.31 176 SER A N 1
ATOM 1343 C CA . SER A 1 176 ? 12.804 -2.539 -16.729 1.00 83.31 176 SER A CA 1
ATOM 1344 C C . SER A 1 176 ? 11.500 -1.747 -16.670 1.00 83.31 176 SER A C 1
ATOM 1346 O O . SER A 1 176 ? 10.933 -1.600 -15.588 1.00 83.31 176 SER A O 1
ATOM 1348 N N . VAL A 1 177 ? 10.976 -1.287 -17.811 1.00 83.81 177 VAL A N 1
ATOM 1349 C CA . VAL A 1 177 ? 9.663 -0.619 -17.861 1.00 83.81 177 VAL A CA 1
ATOM 1350 C C . VAL A 1 177 ? 8.550 -1.584 -17.449 1.00 83.81 177 VAL A C 1
ATOM 1352 O O . VAL A 1 177 ? 7.697 -1.229 -16.636 1.00 83.81 177 VAL A O 1
ATOM 1355 N N . VAL A 1 178 ? 8.572 -2.820 -17.955 1.00 88.06 178 VAL A N 1
ATOM 1356 C CA . VAL A 1 178 ? 7.597 -3.861 -17.596 1.00 88.06 178 VAL A CA 1
ATOM 1357 C C . VAL A 1 178 ? 7.650 -4.155 -16.097 1.00 88.06 178 VAL A C 1
ATOM 1359 O O . VAL A 1 178 ? 6.605 -4.171 -15.448 1.00 88.06 178 VAL A O 1
ATOM 1362 N N . PHE A 1 179 ? 8.840 -4.326 -15.518 1.00 86.19 179 PHE A N 1
ATOM 1363 C CA . PHE A 1 179 ? 9.002 -4.550 -14.082 1.00 86.19 179 PHE A CA 1
ATOM 1364 C C . PHE A 1 179 ? 8.500 -3.365 -13.261 1.00 86.19 179 PHE A C 1
ATOM 1366 O O . PHE A 1 179 ? 7.738 -3.588 -12.323 1.00 86.19 179 PHE A O 1
ATOM 1373 N N . ALA A 1 180 ? 8.819 -2.126 -13.644 1.00 80.94 180 ALA A N 1
ATOM 1374 C CA . ALA A 1 180 ? 8.299 -0.940 -12.968 1.00 80.94 180 ALA A CA 1
ATOM 1375 C C . ALA A 1 180 ? 6.760 -0.913 -12.987 1.00 80.94 180 ALA A C 1
ATOM 1377 O O . ALA A 1 180 ? 6.124 -0.717 -11.953 1.00 80.94 180 ALA A O 1
ATOM 1378 N N . VAL A 1 181 ? 6.134 -1.198 -14.135 1.00 85.00 181 VAL A N 1
ATOM 1379 C CA . VAL A 1 181 ? 4.668 -1.283 -14.246 1.00 85.00 181 VAL A CA 1
ATOM 1380 C C . VAL A 1 181 ? 4.102 -2.412 -13.378 1.00 85.00 181 VAL A C 1
ATOM 1382 O O . VAL A 1 181 ? 3.080 -2.222 -12.713 1.00 85.00 181 VAL A O 1
ATOM 1385 N N . LEU A 1 182 ? 4.754 -3.576 -13.342 1.00 86.38 182 LEU A N 1
ATOM 1386 C CA . LEU A 1 182 ? 4.345 -4.696 -12.492 1.00 86.38 182 LEU A CA 1
ATOM 1387 C C . LEU A 1 182 ? 4.465 -4.359 -11.002 1.00 86.38 182 LEU A C 1
ATOM 1389 O O . LEU A 1 182 ? 3.565 -4.705 -10.240 1.00 86.38 182 LEU A O 1
ATOM 1393 N N . GLU A 1 183 ? 5.525 -3.679 -10.573 1.00 83.31 183 GLU A N 1
ATOM 1394 C CA . GLU A 1 183 ? 5.707 -3.259 -9.179 1.00 83.31 183 GLU A CA 1
ATOM 1395 C C . GLU A 1 183 ? 4.667 -2.215 -8.756 1.00 83.31 183 GLU A C 1
ATOM 1397 O O . GLU A 1 183 ? 4.077 -2.335 -7.680 1.00 83.31 183 GLU A O 1
ATOM 1402 N N . VAL A 1 184 ? 4.334 -1.270 -9.640 1.00 83.25 184 VAL A N 1
ATOM 1403 C CA . VAL A 1 184 ? 3.227 -0.324 -9.428 1.00 83.25 184 VAL A CA 1
ATOM 1404 C C . VAL A 1 184 ? 1.895 -1.056 -9.311 1.00 83.25 184 VAL A C 1
ATOM 1406 O O . VAL A 1 184 ? 1.123 -0.793 -8.391 1.00 83.25 184 VAL A O 1
ATOM 1409 N N . ARG A 1 185 ? 1.621 -2.018 -10.201 1.00 82.69 185 ARG A N 1
ATOM 1410 C CA . ARG A 1 185 ? 0.394 -2.828 -10.145 1.00 82.69 185 ARG A CA 1
ATOM 1411 C C . ARG A 1 185 ? 0.318 -3.677 -8.880 1.00 82.69 185 ARG A C 1
ATOM 1413 O O . ARG A 1 185 ? -0.762 -3.803 -8.302 1.00 82.69 185 ARG A O 1
ATOM 1420 N N . LYS A 1 186 ? 1.447 -4.209 -8.408 1.00 83.25 186 LYS A N 1
ATOM 1421 C CA . LYS A 1 186 ? 1.565 -4.905 -7.116 1.00 83.25 186 LYS A CA 1
ATOM 1422 C C . LYS A 1 186 ? 1.459 -3.954 -5.923 1.00 83.25 186 LYS A C 1
ATOM 1424 O O . LYS A 1 186 ? 1.180 -4.415 -4.818 1.00 83.25 186 LYS A O 1
ATOM 1429 N N . GLY A 1 187 ? 1.560 -2.643 -6.150 1.00 80.94 187 GLY A N 1
ATOM 1430 C CA . GLY A 1 187 ? 1.462 -1.622 -5.114 1.00 80.94 187 GLY A CA 1
ATOM 1431 C C . GLY A 1 187 ? 2.623 -1.732 -4.144 1.00 80.94 187 GLY A C 1
ATOM 1432 O O . GLY A 1 187 ? 2.423 -1.612 -2.942 1.00 80.94 187 GLY A O 1
ATOM 1433 N N . THR A 1 188 ? 3.821 -2.036 -4.640 1.00 86.06 188 THR A N 1
ATOM 1434 C CA . THR A 1 188 ? 5.005 -2.123 -3.788 1.00 86.06 188 THR A CA 1
ATOM 1435 C C . THR A 1 188 ? 5.218 -0.789 -3.067 1.00 86.06 188 THR A C 1
ATOM 1437 O O . THR A 1 188 ? 5.102 0.282 -3.671 1.00 86.06 188 THR A O 1
ATOM 1440 N N . LEU A 1 189 ? 5.487 -0.858 -1.761 1.00 88.69 189 LEU A N 1
ATOM 1441 C CA . LEU A 1 189 ? 5.849 0.306 -0.955 1.00 88.69 189 LEU A CA 1
ATOM 1442 C C . LEU A 1 189 ? 7.339 0.596 -1.109 1.00 88.69 189 LEU A C 1
ATOM 1444 O O . LEU A 1 189 ? 8.167 -0.317 -1.058 1.00 88.69 189 LEU A O 1
ATOM 1448 N N . ARG A 1 190 ? 7.675 1.875 -1.260 1.00 88.38 190 ARG A N 1
ATOM 1449 C CA . ARG A 1 190 ? 9.048 2.377 -1.285 1.00 88.38 190 ARG A CA 1
ATOM 1450 C C . ARG A 1 190 ? 9.254 3.325 -0.120 1.00 88.38 190 ARG A C 1
ATOM 1452 O O . ARG A 1 190 ? 8.514 4.293 0.013 1.00 88.38 190 ARG A O 1
ATOM 1459 N N . TRP A 1 191 ? 10.251 3.025 0.700 1.00 88.31 191 TRP A N 1
ATOM 1460 C CA . TRP A 1 191 ? 10.609 3.815 1.872 1.00 88.31 191 TRP A CA 1
ATOM 1461 C C . TRP A 1 191 ? 11.654 4.871 1.501 1.00 88.31 191 TRP A C 1
ATOM 1463 O O . TRP A 1 191 ? 12.545 4.594 0.692 1.00 88.31 191 TRP A O 1
ATOM 1473 N N . LYS A 1 192 ? 11.524 6.063 2.077 1.00 83.38 192 LYS A N 1
ATOM 1474 C CA . LYS A 1 192 ? 12.450 7.193 1.968 1.00 83.38 192 LYS A CA 1
ATOM 1475 C C . LYS A 1 192 ? 12.794 7.733 3.343 1.00 83.38 192 LYS A C 1
ATOM 1477 O O . LYS A 1 192 ? 11.879 7.735 4.203 1.00 83.38 192 LYS A O 1
#

pLDDT: mean 84.99, std 9.79, range [54.44, 95.88]

Foldseek 3Di:
DKKKFKKFWAFDDLVVVQVLCCVQQNAQDPVLQCVDPQSVPDPVVPQPRWGWGDDPFWTKIWGDPDRGIIMMMIDGPVPPRLVRVLVVVLSVCVSRVVGPMATPWMFDADDPVRDTDKTKHADLVVLCVDCQLVVLLVQLVVLVVVLVVCCVPPPDDCNVVSVVVNVVSNVSNVVSSVVSVVCRVSRPIDMD

Secondary structure (DSSP, 8-state):
-EEEEEEE-S---HHHHHHHHHHHH-S--TTHHHH-HHHHHSGGGG-SS-EEEE-SSEEEEEEEEETTEEEEEEEESSS-HHHHHHHHHHHHHHHTGGG--EEEEEEEE-TTT--EEEEEE-SHHHHTTSHHHHHHHHHHHHHHHHHHHHHHHS-SSSHHHHHHHHHHHHHHHHHHHHHHHHHHHHT--EE-

Radius of gyration: 23.08 Å; chains: 1; bounding box: 50×24×71 Å